Protein AF-A0A5B8BX08-F1 (afdb_monomer_lite)

Secondary structure (DSSP, 8-state):
-------------PPPPHHHHHHHHHHHHSPTTHHHHHHHHHH-HHHHTTTTS-HHHH-----PPP---GGGGT-HHHHHHHHHTT-HHHHHHHHHHHHHSTTGGGGGGGHHHHHHHHHHTT-HHHHHHHHHHHHHS---TT---HHHHSHHHHHHHHHHHHHTT-HHHHHHHHHHHHHT-TT----HHHHHHHHHHHHHH-TTSHHHHHHT-

Structure (mmCIF, N/CA/C/O backbone):
data_AF-A0A5B8BX08-F1
#
_entry.id   AF-A0A5B8BX08-F1
#
loop_
_atom_site.group_PDB
_atom_site.id
_atom_site.type_symbol
_atom_site.label_atom_id
_atom_site.label_alt_id
_atom_site.label_comp_id
_atom_site.label_asym_id
_atom_site.label_entity_id
_atom_site.label_seq_id
_atom_site.pdbx_PDB_ins_code
_atom_site.Cartn_x
_atom_site.Cartn_y
_atom_site.Cartn_z
_atom_site.occupancy
_atom_site.B_iso_or_equiv
_atom_site.auth_seq_id
_atom_site.auth_comp_id
_atom_site.auth_asym_id
_atom_site.auth_atom_id
_atom_site.pdbx_PDB_model_num
ATOM 1 N N . MET A 1 1 ? -16.331 41.572 -38.040 1.00 43.53 1 MET A N 1
ATOM 2 C CA . MET A 1 1 ? -15.346 40.478 -38.195 1.00 43.53 1 MET A CA 1
ATOM 3 C C . MET A 1 1 ? -14.755 40.180 -36.824 1.00 43.53 1 MET A C 1
ATOM 5 O O . MET A 1 1 ? -14.092 41.035 -36.254 1.00 43.53 1 MET A O 1
ATOM 9 N N . ILE A 1 2 ? -15.111 39.029 -36.255 1.00 42.50 2 ILE A N 1
ATOM 10 C CA . ILE A 1 2 ? -14.791 38.612 -34.882 1.00 42.50 2 ILE A CA 1
ATOM 11 C C . ILE A 1 2 ? -13.353 38.074 -34.864 1.00 42.50 2 ILE A C 1
ATOM 13 O O . ILE A 1 2 ? -13.057 37.115 -35.571 1.00 42.50 2 ILE A O 1
ATOM 17 N N . ARG A 1 3 ? -12.453 38.687 -34.085 1.00 46.81 3 ARG A N 1
ATOM 18 C CA . ARG A 1 3 ? -11.108 38.149 -33.826 1.00 46.81 3 ARG A CA 1
ATOM 19 C C . ARG A 1 3 ? -11.135 37.355 -32.522 1.00 46.81 3 ARG A C 1
ATOM 21 O O . ARG A 1 3 ? -11.242 37.919 -31.440 1.00 46.81 3 ARG A O 1
ATOM 28 N N . THR A 1 4 ? -11.070 36.039 -32.659 1.00 50.09 4 THR A N 1
ATOM 29 C CA . THR A 1 4 ? -10.964 35.045 -31.588 1.00 50.09 4 THR A CA 1
ATOM 30 C C . THR A 1 4 ? -9.631 35.172 -30.846 1.00 50.09 4 THR A C 1
ATOM 32 O O . THR A 1 4 ? -8.571 35.091 -31.467 1.00 50.09 4 THR A O 1
ATOM 35 N N . ALA A 1 5 ? -9.677 35.335 -29.522 1.00 45.75 5 ALA A N 1
ATOM 36 C CA . ALA A 1 5 ? -8.508 35.271 -28.650 1.00 45.75 5 ALA A CA 1
ATOM 37 C C . ALA A 1 5 ? -8.167 33.803 -28.329 1.00 45.75 5 ALA A C 1
ATOM 39 O O . ALA A 1 5 ? -8.963 33.092 -27.719 1.00 45.75 5 ALA A O 1
ATOM 40 N N . LEU A 1 6 ? -6.981 33.352 -28.743 1.00 48.66 6 LEU A N 1
ATOM 41 C CA . LEU A 1 6 ? -6.389 32.080 -28.322 1.00 48.66 6 LEU A CA 1
ATOM 42 C C . LEU A 1 6 ? -5.734 32.271 -26.947 1.00 48.66 6 LEU A C 1
ATOM 44 O O . LEU A 1 6 ? -4.685 32.902 -26.837 1.00 48.66 6 LEU A O 1
ATOM 48 N N . ALA A 1 7 ? -6.349 31.729 -25.896 1.00 46.66 7 ALA A N 1
ATOM 49 C CA . ALA A 1 7 ? -5.729 31.634 -24.579 1.00 46.66 7 ALA A CA 1
ATOM 50 C C . ALA A 1 7 ? -4.709 30.483 -24.576 1.00 46.66 7 ALA A C 1
ATOM 52 O O . ALA A 1 7 ? -5.074 29.311 -24.674 1.00 46.66 7 ALA A O 1
ATOM 53 N N . ALA A 1 8 ? -3.421 30.818 -24.476 1.00 51.62 8 ALA A N 1
ATOM 54 C CA . ALA A 1 8 ? -2.351 29.846 -24.296 1.00 51.62 8 ALA A CA 1
ATOM 55 C C . ALA A 1 8 ? -2.422 29.255 -22.879 1.00 51.62 8 ALA A C 1
ATOM 57 O O . ALA A 1 8 ? -2.200 29.943 -21.882 1.00 51.62 8 ALA A O 1
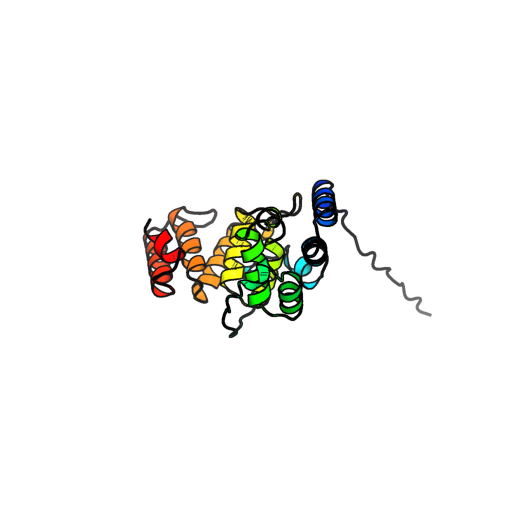ATOM 58 N N . LEU A 1 9 ? -2.746 27.966 -22.793 1.00 52.09 9 LEU A N 1
ATOM 59 C CA . LEU A 1 9 ? -2.793 27.206 -21.548 1.00 52.09 9 LEU A CA 1
ATOM 60 C C . LEU A 1 9 ? -1.353 26.914 -21.075 1.00 52.09 9 LEU A C 1
ATOM 62 O O . LEU A 1 9 ? -0.764 25.898 -21.441 1.00 52.09 9 LEU A O 1
ATOM 66 N N . LEU A 1 10 ? -0.756 27.815 -20.287 1.00 48.56 10 LEU A N 1
ATOM 67 C CA . LEU A 1 10 ? 0.523 27.562 -19.613 1.00 48.56 10 LEU A CA 1
ATOM 68 C C . LEU A 1 10 ? 0.336 26.478 -18.539 1.00 48.56 10 LEU A C 1
ATOM 70 O O . LEU A 1 10 ? -0.226 26.717 -17.470 1.00 48.56 10 LEU A O 1
ATOM 74 N N . LEU A 1 11 ? 0.828 25.272 -18.824 1.00 47.88 11 LEU A N 1
ATOM 75 C CA . LEU A 1 11 ? 0.974 24.192 -17.850 1.00 47.88 11 LEU A CA 1
ATOM 76 C C . LEU A 1 11 ? 1.991 24.616 -16.778 1.00 47.88 11 LEU A C 1
ATOM 78 O O . LEU A 1 11 ? 3.198 24.612 -17.013 1.00 47.88 11 LEU A O 1
ATOM 82 N N . LEU A 1 12 ? 1.501 24.980 -15.593 1.00 46.97 12 LEU A N 1
ATOM 83 C CA . LEU A 1 12 ? 2.318 25.264 -14.411 1.00 46.97 12 LEU A CA 1
ATOM 84 C C . LEU A 1 12 ? 3.025 23.980 -13.945 1.00 46.97 12 LEU A C 1
ATOM 86 O O . LEU A 1 12 ? 2.486 23.198 -13.160 1.00 46.97 12 LEU A O 1
ATOM 90 N N . LEU A 1 13 ? 4.245 23.749 -14.427 1.00 49.62 13 LEU A N 1
ATOM 91 C CA . LEU A 1 13 ? 5.131 22.721 -13.889 1.00 49.62 13 LEU A CA 1
ATOM 92 C C . LEU A 1 13 ? 5.705 23.226 -12.562 1.00 49.62 13 LEU A C 1
ATOM 94 O O . LEU A 1 13 ? 6.648 24.012 -12.534 1.00 49.62 13 LEU A O 1
ATOM 98 N N . THR A 1 14 ? 5.126 22.792 -11.444 1.00 56.94 14 THR A N 1
ATOM 99 C CA . THR A 1 14 ? 5.686 23.081 -10.118 1.00 56.94 14 THR A CA 1
ATOM 100 C C . THR A 1 14 ? 7.075 22.438 -9.992 1.00 56.94 14 THR A C 1
ATOM 102 O O . THR A 1 14 ? 7.172 21.220 -10.189 1.00 56.94 14 THR A O 1
ATOM 105 N N . PRO A 1 15 ? 8.136 23.196 -9.653 1.00 61.72 15 PRO A N 1
ATOM 106 C CA . PRO A 1 15 ? 9.480 22.645 -9.519 1.00 61.72 15 PRO A CA 1
ATOM 107 C C . PRO A 1 15 ? 9.551 21.613 -8.383 1.00 61.72 15 PRO A C 1
ATOM 109 O O . PRO A 1 15 ? 8.913 21.756 -7.340 1.00 61.72 15 PRO A O 1
ATOM 112 N N . LEU A 1 16 ? 10.323 20.546 -8.605 1.00 66.50 16 LEU A N 1
ATOM 113 C CA . LEU A 1 16 ? 10.613 19.519 -7.599 1.00 66.50 16 LEU A CA 1
ATOM 114 C C . LEU A 1 16 ? 11.482 20.104 -6.475 1.00 66.50 16 LEU A C 1
ATOM 116 O O . LEU A 1 16 ? 12.374 20.908 -6.739 1.00 66.50 16 LEU A O 1
ATOM 120 N N . SER A 1 17 ? 11.266 19.667 -5.229 1.00 74.69 17 SER A N 1
ATOM 121 C CA . SER A 1 17 ? 12.155 20.031 -4.118 1.00 74.69 17 SER A CA 1
ATOM 122 C C . SER A 1 17 ? 13.555 19.437 -4.315 1.00 74.69 17 SER A C 1
ATOM 124 O O . SER A 1 17 ? 13.695 18.360 -4.900 1.00 74.69 17 SER A O 1
ATOM 126 N N . ALA A 1 18 ? 14.586 20.092 -3.767 1.00 73.19 18 ALA A N 1
ATOM 127 C CA . ALA A 1 18 ? 15.967 19.591 -3.795 1.00 73.19 18 ALA A CA 1
ATOM 128 C C . ALA A 1 18 ? 16.063 18.144 -3.271 1.00 73.19 18 ALA A C 1
ATOM 130 O O . ALA A 1 18 ? 16.591 17.264 -3.939 1.00 73.19 18 ALA A O 1
ATOM 131 N N . THR A 1 19 ? 15.381 17.850 -2.164 1.00 76.56 19 THR A N 1
ATOM 132 C CA . THR A 1 19 ? 15.308 16.503 -1.573 1.00 76.56 19 THR A CA 1
ATOM 133 C C . THR A 1 19 ? 14.641 15.461 -2.483 1.00 76.56 19 THR A C 1
ATOM 135 O O . THR A 1 19 ? 15.067 14.303 -2.554 1.00 76.56 19 THR A O 1
ATOM 138 N N . ALA A 1 20 ? 13.607 15.856 -3.230 1.00 77.44 20 ALA A N 1
ATOM 139 C CA . ALA A 1 20 ? 12.946 14.974 -4.184 1.00 77.44 20 ALA A CA 1
ATOM 140 C C . ALA A 1 20 ? 13.840 14.703 -5.403 1.00 77.44 20 ALA A C 1
ATOM 142 O O . ALA A 1 20 ? 13.789 13.599 -5.964 1.00 77.44 20 ALA A O 1
ATOM 143 N N . GLN A 1 21 ? 14.655 15.687 -5.794 1.00 79.38 21 GLN A N 1
ATOM 144 C CA . GLN A 1 21 ? 15.657 15.571 -6.847 1.00 79.38 21 GLN A CA 1
ATOM 145 C C . GLN A 1 21 ? 16.808 14.649 -6.427 1.00 79.38 21 GLN A C 1
ATOM 147 O O . GLN A 1 21 ? 17.190 13.778 -7.212 1.00 79.38 21 GLN A O 1
ATOM 152 N N . ASP A 1 22 ? 17.272 14.749 -5.182 1.00 84.25 22 ASP A N 1
ATOM 153 C CA . ASP A 1 22 ? 18.287 13.858 -4.608 1.00 84.25 22 ASP A CA 1
ATOM 154 C C . ASP A 1 22 ? 17.802 12.410 -4.591 1.00 84.25 22 ASP A C 1
ATOM 156 O O . ASP A 1 22 ? 18.512 11.502 -5.015 1.00 84.25 22 ASP A O 1
ATOM 160 N N . THR A 1 23 ? 16.534 12.191 -4.239 1.00 86.12 23 THR A N 1
ATOM 161 C CA . THR A 1 23 ? 15.927 10.852 -4.267 1.00 86.12 23 THR A CA 1
ATOM 162 C C . THR A 1 23 ? 15.881 10.259 -5.683 1.00 86.12 23 THR A C 1
ATOM 164 O O . THR A 1 23 ? 16.072 9.059 -5.882 1.00 86.12 23 THR A O 1
ATOM 167 N N . LEU A 1 24 ? 15.636 11.088 -6.704 1.00 90.50 24 LEU A N 1
ATOM 168 C CA . LEU A 1 24 ? 15.703 10.654 -8.106 1.00 90.50 24 LEU A CA 1
ATOM 169 C C . LEU A 1 24 ? 17.140 10.448 -8.585 1.00 90.50 24 LEU A C 1
ATOM 171 O O . LEU A 1 24 ? 17.361 9.646 -9.490 1.00 90.50 24 LEU A O 1
ATOM 175 N N . SER A 1 25 ? 18.098 11.185 -8.025 1.00 93.12 25 SER A N 1
ATOM 176 C CA . SER A 1 25 ? 19.526 10.969 -8.255 1.00 93.12 25 SER A CA 1
ATOM 177 C C . SER A 1 25 ? 19.955 9.616 -7.693 1.00 93.12 25 SER A C 1
ATOM 179 O O . SER A 1 25 ? 20.515 8.799 -8.418 1.00 93.12 25 SER A O 1
ATOM 181 N N . TRP A 1 26 ? 19.555 9.313 -6.456 1.00 92.38 26 TRP A N 1
ATOM 182 C CA . TRP A 1 26 ? 19.753 8.007 -5.833 1.00 92.38 26 TRP A CA 1
ATOM 183 C C . TRP A 1 26 ? 19.164 6.874 -6.683 1.00 92.38 26 TRP A C 1
ATOM 185 O O . TRP A 1 26 ? 19.862 5.908 -6.981 1.00 92.38 26 TRP A O 1
ATOM 195 N N . ALA A 1 27 ? 17.927 7.025 -7.172 1.00 94.50 27 ALA A N 1
ATOM 196 C CA . ALA A 1 27 ? 17.299 6.032 -8.047 1.00 94.50 27 ALA A CA 1
ATOM 197 C C . ALA A 1 27 ? 18.061 5.818 -9.368 1.00 94.50 27 ALA A C 1
ATOM 199 O O . ALA A 1 27 ? 18.100 4.700 -9.879 1.00 94.50 27 ALA A O 1
ATOM 200 N N . ARG A 1 28 ? 18.680 6.869 -9.931 1.00 96.25 28 ARG A N 1
ATOM 201 C CA . ARG A 1 28 ? 19.518 6.774 -11.143 1.00 96.25 28 ARG A CA 1
ATOM 202 C C . ARG A 1 28 ? 20.807 5.979 -10.915 1.00 96.25 28 ARG A C 1
ATOM 204 O O . ARG A 1 28 ? 21.319 5.411 -11.878 1.00 96.25 28 ARG A O 1
ATOM 211 N N . ASN A 1 29 ? 21.279 5.910 -9.674 1.00 96.00 29 ASN A N 1
ATOM 212 C CA . ASN A 1 29 ? 22.508 5.215 -9.296 1.00 96.00 29 ASN A CA 1
ATOM 213 C C . ASN A 1 29 ? 22.283 3.763 -8.852 1.00 96.00 29 ASN A C 1
ATOM 215 O O . ASN A 1 29 ? 23.256 3.052 -8.621 1.00 96.00 29 ASN A O 1
ATOM 219 N N . GLN A 1 30 ? 21.032 3.301 -8.764 1.00 95.19 30 GLN A N 1
ATOM 220 C CA . GLN A 1 30 ? 20.749 1.905 -8.432 1.00 95.19 30 GLN A CA 1
ATOM 221 C C . GLN A 1 30 ? 21.189 0.946 -9.554 1.00 95.19 30 GLN A C 1
ATOM 223 O O . GLN A 1 30 ? 21.224 1.331 -10.731 1.00 95.19 30 GLN A O 1
ATOM 228 N N . PRO A 1 31 ? 21.526 -0.315 -9.234 1.00 95.56 31 PRO A N 1
ATOM 229 C CA . PRO A 1 31 ? 21.819 -1.317 -10.248 1.00 95.56 31 PRO A CA 1
ATOM 230 C C . PRO A 1 31 ? 20.561 -1.689 -11.047 1.00 95.56 31 PRO A C 1
ATOM 232 O O . PRO A 1 31 ? 19.417 -1.495 -10.621 1.00 95.56 31 PRO A O 1
ATOM 235 N N . GLN A 1 32 ? 20.764 -2.252 -12.240 1.00 95.56 32 GLN A N 1
ATOM 236 C CA . GLN A 1 32 ? 19.667 -2.915 -12.944 1.00 95.56 32 GLN A CA 1
ATOM 237 C C . GLN A 1 32 ? 19.302 -4.229 -12.232 1.00 95.56 32 GLN A C 1
ATOM 239 O O . GLN A 1 32 ? 20.198 -4.899 -11.724 1.00 95.56 32 GLN A O 1
ATOM 244 N N . PRO A 1 33 ? 18.016 -4.632 -12.211 1.00 95.81 33 PRO A N 1
ATOM 245 C CA . PRO A 1 33 ? 16.874 -4.020 -12.906 1.00 95.81 33 PRO A CA 1
ATOM 246 C C . PRO A 1 33 ? 16.209 -2.841 -12.175 1.00 95.81 33 PRO A C 1
ATOM 248 O O . PRO A 1 33 ? 15.320 -2.198 -12.737 1.00 95.81 33 PRO A O 1
ATOM 251 N N . MET A 1 34 ? 16.589 -2.561 -10.929 1.00 96.25 34 MET A N 1
ATOM 252 C CA . MET A 1 34 ? 15.810 -1.673 -10.068 1.00 96.25 34 MET A CA 1
ATOM 253 C C . MET A 1 34 ? 15.880 -0.205 -10.451 1.00 96.25 34 MET A C 1
ATOM 255 O O . MET A 1 34 ? 14.860 0.475 -10.377 1.00 96.25 34 MET A O 1
ATOM 259 N N . ARG A 1 35 ? 16.991 0.274 -11.012 1.00 97.00 35 ARG A N 1
ATOM 260 C CA . ARG A 1 35 ? 17.033 1.611 -11.627 1.00 97.00 35 ARG A CA 1
ATOM 261 C C . ARG A 1 35 ? 15.868 1.859 -12.580 1.00 97.00 35 ARG A C 1
ATOM 263 O O . ARG A 1 35 ? 15.203 2.891 -12.489 1.00 97.00 35 ARG A O 1
ATOM 270 N N . THR A 1 36 ? 15.591 0.914 -13.480 1.00 96.56 36 THR A N 1
ATOM 271 C CA . THR A 1 36 ? 14.456 1.022 -14.407 1.00 96.56 36 THR A CA 1
ATOM 272 C C . THR A 1 36 ? 13.132 1.077 -13.649 1.00 96.56 36 THR A C 1
ATOM 274 O O . THR A 1 36 ? 12.289 1.926 -13.945 1.00 96.56 36 THR A O 1
ATOM 277 N N . VAL A 1 37 ? 12.961 0.219 -12.644 1.00 97.88 37 VAL A N 1
ATOM 278 C CA . VAL A 1 37 ? 11.728 0.142 -11.855 1.00 97.88 37 VAL A CA 1
ATOM 279 C C . VAL A 1 37 ? 11.454 1.440 -11.101 1.00 97.88 37 VAL A C 1
ATOM 281 O O . VAL A 1 37 ? 10.374 2.014 -11.237 1.00 97.88 37 VAL A O 1
ATOM 284 N N . LEU A 1 38 ? 12.439 1.948 -10.365 1.00 97.00 38 LEU A N 1
ATOM 285 C CA . LEU A 1 38 ? 12.312 3.140 -9.529 1.00 97.00 38 LEU A CA 1
ATOM 286 C C . LEU A 1 38 ? 12.029 4.389 -10.367 1.00 97.00 38 LEU A C 1
ATOM 288 O O . LEU A 1 38 ? 11.135 5.174 -10.042 1.00 97.00 38 LEU A O 1
ATOM 292 N N . LEU A 1 39 ? 12.741 4.554 -11.487 1.00 96.25 39 LEU A N 1
ATOM 293 C CA . LEU A 1 39 ? 12.529 5.687 -12.388 1.00 96.25 39 LEU A CA 1
ATOM 294 C C . LEU A 1 39 ? 11.164 5.634 -13.073 1.00 96.25 39 LEU A C 1
ATOM 296 O O . LEU A 1 39 ? 10.548 6.683 -13.270 1.00 96.25 39 LEU A O 1
ATOM 300 N N . LYS A 1 40 ? 10.673 4.436 -13.408 1.00 97.56 40 LYS A N 1
ATOM 301 C CA . LYS A 1 40 ? 9.333 4.257 -13.974 1.00 97.56 40 LYS A CA 1
ATOM 302 C C . LYS A 1 40 ? 8.258 4.574 -12.937 1.00 97.56 40 LYS A C 1
ATOM 304 O O . LYS A 1 40 ? 7.373 5.374 -13.227 1.00 97.56 40 LYS A O 1
ATOM 309 N N . ILE A 1 41 ? 8.373 4.037 -11.719 1.00 96.06 41 ILE A N 1
ATOM 310 C CA . ILE A 1 41 ? 7.455 4.324 -10.604 1.00 96.06 41 ILE A CA 1
ATOM 311 C C . ILE A 1 41 ? 7.365 5.830 -10.331 1.00 96.06 41 ILE A C 1
ATOM 313 O O . ILE A 1 41 ? 6.280 6.358 -10.100 1.00 96.06 41 ILE A O 1
ATOM 317 N N . ALA A 1 42 ? 8.493 6.538 -10.382 1.00 93.81 42 ALA A N 1
ATOM 318 C CA . ALA A 1 42 ? 8.541 7.952 -10.036 1.00 93.81 42 ALA A CA 1
ATOM 319 C C . ALA A 1 42 ? 7.958 8.902 -11.096 1.00 93.81 42 ALA A C 1
ATOM 321 O O . ALA A 1 42 ? 7.727 10.069 -10.778 1.00 93.81 42 ALA A O 1
ATOM 322 N N . LYS A 1 43 ? 7.766 8.444 -12.340 1.00 93.31 43 LYS A N 1
ATOM 323 C CA . LYS A 1 43 ? 7.415 9.310 -13.480 1.00 93.31 43 LYS A CA 1
ATOM 324 C C . LYS A 1 43 ? 6.148 8.896 -14.217 1.00 93.31 43 LYS A C 1
ATOM 326 O O . LYS A 1 43 ? 5.509 9.750 -14.820 1.00 93.31 43 LYS A O 1
ATOM 331 N N . ASP A 1 44 ? 5.801 7.610 -14.221 1.00 96.81 44 ASP A N 1
ATOM 332 C CA . ASP A 1 44 ? 4.686 7.130 -15.032 1.00 96.81 44 ASP A CA 1
ATOM 333 C C . ASP A 1 44 ? 3.339 7.666 -14.502 1.00 96.81 44 ASP A C 1
ATOM 335 O O . ASP A 1 44 ? 3.067 7.535 -13.299 1.00 96.81 44 ASP A O 1
ATOM 339 N N . PRO A 1 45 ? 2.469 8.229 -15.367 1.00 96.75 45 PRO A N 1
ATOM 340 C CA . PRO A 1 45 ? 1.127 8.684 -14.992 1.00 96.75 45 PRO A CA 1
ATOM 341 C C . PRO A 1 45 ? 0.308 7.635 -14.234 1.00 96.75 45 PRO A C 1
ATOM 343 O O . PRO A 1 45 ? -0.454 7.985 -13.332 1.00 96.75 45 PRO A O 1
ATOM 346 N N . ALA A 1 46 ? 0.522 6.350 -14.536 1.00 96.19 46 ALA A N 1
ATOM 347 C CA . ALA A 1 46 ? -0.061 5.203 -13.847 1.00 96.19 46 ALA A CA 1
ATOM 348 C C . ALA A 1 46 ? 0.130 5.219 -12.322 1.00 96.19 46 ALA A C 1
ATOM 350 O O . ALA A 1 46 ? -0.682 4.628 -11.604 1.00 96.19 46 ALA A O 1
ATOM 351 N N . PHE A 1 47 ? 1.208 5.844 -11.851 1.00 96.00 47 PHE A N 1
ATOM 352 C CA . PHE A 1 47 ? 1.584 5.942 -10.447 1.00 96.00 47 PHE A CA 1
ATOM 353 C C . PHE A 1 47 ? 1.366 7.346 -9.894 1.00 96.00 47 PHE A C 1
ATOM 355 O O . PHE A 1 47 ? 0.821 7.497 -8.803 1.00 96.00 47 PHE A O 1
ATOM 362 N N . VAL A 1 48 ? 1.778 8.382 -10.630 1.00 93.88 48 VAL A N 1
ATOM 363 C CA . VAL A 1 48 ? 1.822 9.745 -10.079 1.00 93.88 48 VAL A CA 1
ATOM 364 C C . VAL A 1 48 ? 0.448 10.417 -9.989 1.00 93.88 48 VAL A C 1
ATOM 366 O O . VAL A 1 48 ? 0.244 11.256 -9.110 1.00 93.88 48 VAL A O 1
ATOM 369 N N . ALA A 1 49 ? -0.521 10.018 -10.824 1.00 94.19 49 ALA A N 1
ATOM 370 C CA . ALA A 1 49 ? -1.840 10.658 -10.905 1.00 94.19 49 ALA A CA 1
ATOM 371 C C . ALA A 1 49 ? -2.664 10.569 -9.604 1.00 94.19 49 ALA A C 1
ATOM 373 O O . ALA A 1 49 ? -3.516 11.419 -9.334 1.00 94.19 49 ALA A O 1
ATOM 374 N N . THR A 1 50 ? -2.414 9.555 -8.774 1.00 93.44 50 THR A N 1
ATOM 375 C CA . THR A 1 50 ? -3.189 9.304 -7.551 1.00 93.44 50 THR A CA 1
ATOM 376 C C . THR A 1 50 ? -2.479 9.733 -6.271 1.00 93.44 50 THR A C 1
ATOM 378 O O . THR A 1 50 ? -3.099 9.722 -5.215 1.00 93.44 50 THR A O 1
ATOM 381 N N . LEU A 1 51 ? -1.203 10.137 -6.312 1.00 93.44 51 LEU A N 1
ATOM 382 C CA . LEU A 1 51 ? -0.387 10.294 -5.091 1.00 93.44 51 LEU A CA 1
ATOM 383 C C . LEU A 1 51 ? -0.877 11.381 -4.132 1.00 93.44 51 LEU A C 1
ATOM 385 O O . LEU A 1 51 ? -0.650 11.274 -2.927 1.00 93.44 51 LEU A O 1
ATOM 389 N N . ARG A 1 52 ? -1.551 12.409 -4.660 1.00 94.00 52 ARG A N 1
ATOM 390 C CA . ARG A 1 52 ? -2.107 13.527 -3.878 1.00 94.00 52 ARG A CA 1
ATOM 391 C C . ARG A 1 52 ? -3.526 13.255 -3.369 1.00 94.00 52 ARG A C 1
ATOM 393 O O . ARG A 1 52 ? -4.098 14.109 -2.703 1.00 94.00 52 ARG A O 1
ATOM 400 N N . GLN A 1 53 ? -4.097 12.097 -3.692 1.00 97.12 53 GLN A N 1
ATOM 401 C CA . GLN A 1 53 ? -5.468 11.734 -3.351 1.00 97.12 53 GLN A CA 1
ATOM 402 C C . GLN A 1 53 ? -5.514 10.860 -2.094 1.00 97.12 53 GLN A C 1
ATOM 404 O O . GLN A 1 53 ? -4.505 10.312 -1.651 1.00 97.12 53 GLN A O 1
ATOM 409 N N . CYS A 1 54 ? -6.705 10.719 -1.516 1.00 98.25 54 CYS A N 1
ATOM 410 C CA . CYS A 1 54 ? -6.929 9.772 -0.433 1.00 98.25 54 CYS A CA 1
ATOM 411 C C . CYS A 1 54 ? -7.003 8.340 -1.002 1.00 98.25 54 CYS A C 1
ATOM 413 O O . CYS A 1 54 ? -7.670 8.150 -2.020 1.00 98.25 54 CYS A O 1
ATOM 415 N N . PRO A 1 55 ? -6.412 7.302 -0.374 1.00 98.25 55 PRO A N 1
ATOM 416 C CA . PRO A 1 55 ? -6.575 5.928 -0.859 1.00 98.25 55 PRO A CA 1
ATOM 417 C C . PRO A 1 55 ? -8.058 5.523 -0.981 1.00 98.25 55 PRO A C 1
ATOM 419 O O . PRO A 1 55 ? -8.472 4.962 -1.992 1.00 98.25 55 PRO A O 1
ATOM 422 N N . ALA A 1 56 ? -8.888 5.930 -0.016 1.00 97.44 56 ALA A N 1
ATOM 423 C CA . ALA A 1 56 ? -10.341 5.744 -0.051 1.00 97.44 56 ALA A CA 1
ATOM 424 C C . ALA A 1 56 ? -11.069 6.446 -1.216 1.00 97.44 56 ALA A C 1
ATOM 426 O O . ALA A 1 56 ? -12.207 6.112 -1.523 1.00 97.44 56 ALA A O 1
ATOM 427 N N . SER A 1 57 ? -10.491 7.485 -1.831 1.00 97.00 57 SER A N 1
ATOM 428 C CA . SER A 1 57 ? -11.131 8.168 -2.968 1.00 97.00 57 SER A CA 1
ATOM 429 C C . SER A 1 57 ? -10.749 7.561 -4.313 1.00 97.00 57 SER A C 1
ATOM 431 O O . SER A 1 57 ? -11.467 7.761 -5.287 1.00 97.00 57 SER A O 1
ATOM 433 N N . VAL A 1 58 ? -9.627 6.841 -4.383 1.00 97.06 58 VAL A N 1
ATOM 434 C CA . VAL A 1 58 ? -9.152 6.229 -5.635 1.00 97.06 58 VAL A CA 1
ATOM 435 C C . VAL A 1 58 ? -9.563 4.775 -5.775 1.00 97.06 58 VAL A C 1
ATOM 437 O O . VAL A 1 58 ? -9.544 4.256 -6.889 1.00 97.06 58 VAL A O 1
ATOM 440 N N . TYR A 1 59 ? -9.910 4.119 -4.667 1.00 96.62 59 TYR A N 1
ATOM 441 C CA . TYR A 1 59 ? -10.320 2.726 -4.671 1.00 96.62 59 TYR A CA 1
ATOM 442 C C . TYR A 1 59 ? -11.473 2.478 -5.652 1.00 96.62 59 TYR A C 1
ATOM 444 O O . TYR A 1 59 ? -12.492 3.170 -5.634 1.00 96.62 59 TYR A O 1
ATOM 452 N N . ARG A 1 60 ? -11.338 1.428 -6.465 1.00 92.00 60 ARG A N 1
ATOM 453 C CA . ARG A 1 60 ? -12.399 0.928 -7.346 1.00 92.00 60 ARG A CA 1
ATOM 454 C C . ARG A 1 60 ? -12.754 -0.489 -6.943 1.00 92.00 60 ARG A C 1
ATOM 456 O O . ARG A 1 60 ? -11.869 -1.308 -6.729 1.00 92.00 60 ARG A O 1
ATOM 463 N N . ALA A 1 61 ? -14.046 -0.786 -6.831 1.00 85.75 61 ALA A N 1
ATOM 464 C CA . ALA A 1 61 ? -14.477 -2.144 -6.523 1.00 85.75 61 ALA A CA 1
ATOM 465 C C . ALA A 1 61 ? -13.958 -3.118 -7.590 1.00 85.75 61 ALA A C 1
ATOM 467 O O . ALA A 1 61 ? -14.075 -2.860 -8.785 1.00 85.75 61 ALA A O 1
ATOM 468 N N . SER A 1 62 ? -13.375 -4.226 -7.140 1.00 86.62 62 SER A N 1
ATOM 469 C CA . SER A 1 62 ? -12.823 -5.271 -7.998 1.00 86.62 62 SER A CA 1
ATOM 470 C C . SER A 1 62 ? -13.188 -6.627 -7.418 1.00 86.62 62 SER A C 1
ATOM 472 O O . SER A 1 62 ? -13.083 -6.845 -6.212 1.00 86.62 62 SER A O 1
ATOM 474 N N . THR A 1 63 ? -13.614 -7.545 -8.281 1.00 85.25 63 THR A N 1
ATOM 475 C CA . THR A 1 63 ? -13.840 -8.957 -7.935 1.00 85.25 63 THR A CA 1
ATOM 476 C C . THR A 1 63 ? -12.563 -9.789 -8.068 1.00 85.25 63 THR A C 1
ATOM 478 O O . THR A 1 63 ? -12.546 -10.976 -7.738 1.00 85.25 63 THR A O 1
ATOM 481 N N . THR A 1 64 ? -11.472 -9.173 -8.539 1.00 86.94 64 THR A N 1
ATOM 482 C CA . THR A 1 64 ? -10.191 -9.848 -8.734 1.00 86.94 64 THR A CA 1
ATOM 483 C C . THR A 1 64 ? -9.637 -10.298 -7.389 1.00 86.94 64 THR A C 1
ATOM 485 O O . THR A 1 64 ? -9.414 -9.490 -6.486 1.00 86.94 64 THR A O 1
ATOM 488 N N . ARG A 1 65 ? -9.359 -11.597 -7.259 1.00 86.62 65 ARG A N 1
ATOM 489 C CA . ARG A 1 65 ? -8.714 -12.140 -6.060 1.00 86.62 65 ARG A CA 1
ATOM 490 C C . ARG A 1 65 ? -7.232 -11.779 -6.041 1.00 86.62 65 ARG A C 1
ATOM 492 O O . ARG A 1 65 ? -6.563 -11.780 -7.074 1.00 86.62 65 ARG A O 1
ATOM 499 N N . TYR A 1 66 ? -6.717 -11.495 -4.849 1.00 90.12 66 TYR A N 1
ATOM 500 C CA . TYR A 1 66 ? -5.283 -11.335 -4.635 1.00 90.12 66 TYR A CA 1
ATOM 501 C C . TYR A 1 66 ? -4.545 -12.646 -4.939 1.00 90.12 66 TYR A C 1
ATOM 503 O O . TYR A 1 66 ? -4.965 -13.717 -4.501 1.00 90.12 66 TYR A O 1
ATOM 511 N N . ARG A 1 67 ? -3.426 -12.550 -5.661 1.00 94.12 67 ARG A N 1
ATOM 512 C CA . ARG A 1 67 ? -2.499 -13.661 -5.902 1.00 94.12 67 ARG A CA 1
ATOM 513 C C . ARG A 1 67 ? -1.116 -13.271 -5.409 1.00 94.12 67 ARG A C 1
ATOM 515 O O . ARG A 1 67 ? -0.560 -12.284 -5.880 1.00 94.12 67 ARG A O 1
ATOM 522 N N . SER A 1 68 ? -0.559 -14.039 -4.478 1.00 94.06 68 SER A N 1
ATOM 523 C CA . SER A 1 68 ? 0.822 -13.827 -4.040 1.00 94.06 68 SER A CA 1
ATOM 524 C C . SER A 1 68 ? 1.793 -14.225 -5.150 1.00 94.06 68 SER A C 1
ATOM 526 O O . SER A 1 68 ? 1.633 -15.276 -5.767 1.00 94.06 68 SER A O 1
ATOM 528 N N . ASP A 1 69 ? 2.802 -13.393 -5.391 1.00 95.25 69 ASP A N 1
ATOM 529 C CA . ASP A 1 69 ? 3.860 -13.648 -6.365 1.00 95.25 69 ASP A CA 1
ATOM 530 C C . ASP A 1 69 ? 5.217 -13.268 -5.767 1.00 95.25 69 ASP A C 1
ATOM 532 O O . ASP A 1 69 ? 5.657 -12.119 -5.815 1.00 95.25 69 ASP A O 1
ATOM 536 N N . LYS A 1 70 ? 5.904 -14.264 -5.202 1.00 94.00 70 LYS A N 1
ATOM 537 C CA . LYS A 1 70 ? 7.238 -14.089 -4.609 1.00 94.00 70 LYS A CA 1
ATOM 538 C C . LYS A 1 70 ? 8.326 -13.837 -5.658 1.00 94.00 70 LYS A C 1
ATOM 540 O O . LYS A 1 70 ? 9.452 -13.497 -5.303 1.00 94.00 70 LYS A O 1
ATOM 545 N N . SER A 1 71 ? 8.032 -14.014 -6.950 1.00 96.25 71 SER A N 1
ATOM 546 C CA . SER A 1 71 ? 9.021 -13.791 -8.005 1.00 96.25 71 SER A CA 1
ATOM 547 C C . SER A 1 71 ? 9.361 -12.314 -8.186 1.00 96.25 71 SER A C 1
ATOM 549 O O . SER A 1 71 ? 10.424 -12.030 -8.730 1.00 96.25 71 SER A O 1
ATOM 551 N N . CYS A 1 72 ? 8.541 -11.383 -7.679 1.00 96.62 72 CYS A N 1
ATOM 552 C CA . CYS A 1 72 ? 8.780 -9.947 -7.829 1.00 96.62 72 CYS A CA 1
ATOM 553 C C . CYS A 1 72 ? 10.106 -9.469 -7.231 1.00 96.62 72 CYS A C 1
ATOM 555 O O . CYS A 1 72 ? 10.667 -8.520 -7.762 1.00 96.62 72 CYS A O 1
ATOM 557 N N . ALA A 1 73 ? 10.655 -10.161 -6.227 1.00 95.31 73 ALA A N 1
ATOM 558 C CA . ALA A 1 73 ? 11.993 -9.859 -5.713 1.00 95.31 73 ALA A CA 1
ATOM 559 C C . ALA A 1 73 ? 13.105 -10.144 -6.744 1.00 95.31 73 ALA A C 1
ATOM 561 O O . ALA A 1 73 ? 14.078 -9.411 -6.845 1.00 95.31 73 ALA A O 1
ATOM 562 N N . ARG A 1 74 ? 12.951 -11.201 -7.554 1.00 95.81 74 ARG A N 1
ATOM 563 C CA . ARG A 1 74 ? 13.949 -11.623 -8.560 1.00 95.81 74 ARG A CA 1
ATOM 564 C C . ARG A 1 74 ? 13.642 -11.120 -9.970 1.00 95.81 74 ARG A C 1
ATOM 566 O O . ARG A 1 74 ? 14.520 -11.089 -10.824 1.00 95.81 74 ARG A O 1
ATOM 573 N N . LYS A 1 75 ? 12.383 -10.778 -10.245 1.00 97.12 75 LYS A N 1
ATOM 574 C CA . LYS A 1 75 ? 11.874 -10.346 -11.556 1.00 97.12 75 LYS A CA 1
ATOM 575 C C . LYS A 1 75 ? 11.044 -9.057 -11.433 1.00 97.12 75 LYS A C 1
ATOM 577 O O . LYS A 1 75 ? 9.902 -9.026 -11.905 1.00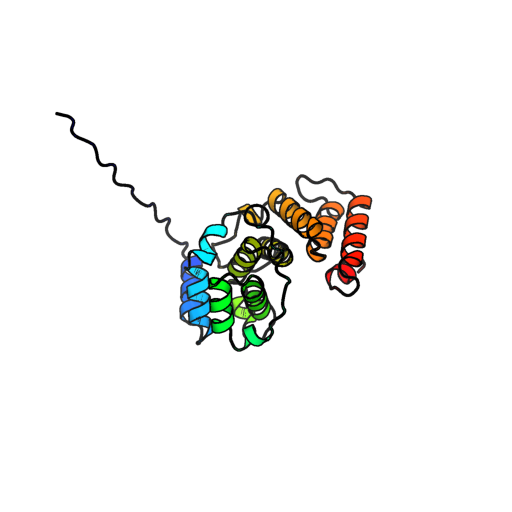 97.12 75 LYS A O 1
ATOM 582 N N . PRO A 1 76 ? 11.580 -7.979 -10.834 1.00 97.38 76 PRO A N 1
ATOM 583 C CA . PRO A 1 76 ? 10.788 -6.792 -10.521 1.00 97.38 76 PRO A CA 1
ATOM 584 C C . PRO A 1 76 ? 10.266 -6.080 -11.780 1.00 97.38 76 PRO A C 1
ATOM 586 O O . PRO A 1 76 ? 9.116 -5.650 -11.793 1.00 97.38 76 PRO A O 1
ATOM 589 N N . ASN A 1 77 ? 11.020 -6.078 -12.889 1.00 97.75 77 ASN A N 1
ATOM 590 C CA . ASN A 1 77 ? 10.547 -5.564 -14.185 1.00 97.75 77 ASN A CA 1
ATOM 591 C C . ASN A 1 77 ? 9.301 -6.303 -14.705 1.00 97.75 77 ASN A C 1
ATOM 593 O O . ASN A 1 77 ? 8.384 -5.680 -15.236 1.00 97.75 77 ASN A O 1
ATOM 597 N N . ALA A 1 78 ? 9.233 -7.628 -14.537 1.00 98.31 78 ALA A N 1
ATOM 598 C CA . ALA A 1 78 ? 8.081 -8.404 -14.991 1.00 98.31 78 ALA A CA 1
ATOM 599 C C . ALA A 1 78 ? 6.826 -8.073 -14.167 1.00 98.31 78 ALA A C 1
ATOM 601 O O . ALA A 1 78 ? 5.742 -7.915 -14.730 1.00 98.31 78 ALA A O 1
ATOM 602 N N . CYS A 1 79 ? 6.975 -7.919 -12.848 1.00 98.38 79 CYS A N 1
ATOM 603 C CA . CYS A 1 79 ? 5.880 -7.481 -11.983 1.00 98.38 79 CYS A CA 1
ATOM 604 C C . CYS A 1 79 ? 5.467 -6.035 -12.266 1.00 98.38 79 CYS A C 1
ATOM 606 O O . CYS A 1 79 ? 4.274 -5.743 -12.324 1.00 98.38 79 CYS A O 1
ATOM 608 N N . LEU A 1 80 ? 6.427 -5.143 -12.516 1.00 98.56 80 LEU A N 1
ATOM 609 C CA . LEU A 1 80 ? 6.150 -3.767 -12.912 1.00 98.56 80 LEU A CA 1
ATOM 610 C C . LEU A 1 80 ? 5.332 -3.709 -14.205 1.00 98.56 80 LEU A C 1
ATOM 612 O O . LEU A 1 80 ? 4.328 -3.006 -14.251 1.00 98.56 80 LEU A O 1
ATOM 616 N N . ASN A 1 81 ? 5.703 -4.480 -15.229 1.00 98.56 81 ASN A N 1
ATOM 617 C CA . ASN A 1 81 ? 4.974 -4.505 -16.498 1.00 98.56 81 ASN A CA 1
ATOM 618 C C . ASN A 1 81 ? 3.531 -4.997 -16.319 1.00 98.56 81 ASN A C 1
ATOM 620 O O . ASN A 1 81 ? 2.604 -4.371 -16.829 1.00 98.56 81 ASN A O 1
ATOM 624 N N . ARG A 1 82 ? 3.309 -6.057 -15.530 1.00 98.38 82 ARG A N 1
ATOM 625 C CA . ARG A 1 82 ? 1.947 -6.514 -15.193 1.00 98.38 82 ARG A CA 1
ATOM 626 C C . ARG A 1 82 ? 1.166 -5.476 -14.387 1.00 98.38 82 ARG A C 1
ATOM 628 O O . ARG A 1 82 ? -0.013 -5.256 -14.647 1.00 98.38 82 ARG A O 1
ATOM 635 N N . CYS A 1 83 ? 1.822 -4.807 -13.442 1.00 98.31 83 CYS A N 1
ATOM 636 C CA . CYS A 1 83 ? 1.232 -3.720 -12.665 1.00 98.31 83 CYS A CA 1
ATOM 637 C C . CYS A 1 83 ? 0.801 -2.543 -13.561 1.00 98.31 83 CYS A C 1
ATOM 639 O O . CYS A 1 83 ? -0.309 -2.018 -13.429 1.00 98.31 83 CYS A O 1
ATOM 641 N N . LEU A 1 84 ? 1.641 -2.143 -14.518 1.00 98.12 84 LEU A N 1
ATOM 642 C CA . LEU A 1 84 ? 1.296 -1.143 -15.531 1.00 98.12 84 LEU A CA 1
ATOM 643 C C . LEU A 1 84 ? 0.123 -1.619 -16.402 1.00 98.12 84 LEU A C 1
ATOM 645 O O . LEU A 1 84 ? -0.783 -0.832 -16.654 1.00 98.12 84 LEU A O 1
ATOM 649 N N . GLY A 1 85 ? 0.064 -2.913 -16.724 1.00 97.38 85 GLY A N 1
ATOM 650 C CA . GLY A 1 85 ? -1.068 -3.566 -17.394 1.00 97.38 85 GLY A CA 1
ATOM 651 C C . GLY A 1 85 ? -2.347 -3.725 -16.556 1.00 97.38 85 GLY A C 1
ATOM 652 O O . GLY A 1 85 ? -3.321 -4.274 -17.056 1.00 97.38 85 GLY A O 1
ATOM 653 N N . GLY A 1 86 ? -2.375 -3.257 -15.302 1.00 96.06 86 GLY A N 1
ATOM 654 C CA . GLY A 1 86 ? -3.580 -3.247 -14.462 1.00 96.06 86 GLY A CA 1
ATOM 655 C C . GLY A 1 86 ? -3.720 -4.428 -13.496 1.00 96.06 86 GLY A C 1
ATOM 656 O O . GLY A 1 86 ? -4.738 -4.538 -12.816 1.00 96.06 86 GLY A O 1
ATOM 657 N N . ASP A 1 87 ? -2.709 -5.291 -13.364 1.00 96.94 87 ASP A N 1
ATOM 658 C CA . ASP A 1 87 ? -2.727 -6.345 -12.346 1.00 96.94 87 ASP A CA 1
ATOM 659 C C . ASP A 1 87 ? -2.451 -5.772 -10.946 1.00 96.94 87 ASP A C 1
ATOM 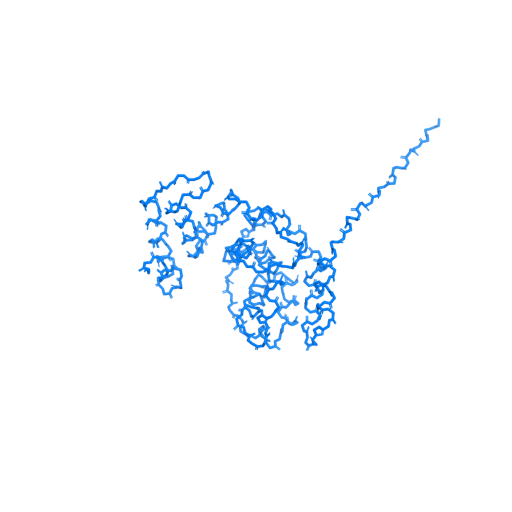661 O O . ASP A 1 87 ? -1.301 -5.541 -10.549 1.00 96.94 87 ASP A O 1
ATOM 665 N N . GLN A 1 88 ? -3.524 -5.608 -10.166 1.00 96.88 88 GLN A N 1
ATOM 666 C CA . GLN A 1 88 ? -3.474 -5.136 -8.780 1.00 96.88 88 GLN A CA 1
ATOM 667 C C . GLN A 1 88 ? -2.545 -5.973 -7.883 1.00 96.88 88 GLN A C 1
ATOM 669 O O . GLN A 1 88 ? -1.945 -5.442 -6.945 1.00 96.88 88 GLN A O 1
ATOM 674 N N . SER A 1 89 ? -2.423 -7.281 -8.146 1.00 97.44 89 SER A N 1
ATOM 675 C CA . SER A 1 89 ? -1.605 -8.180 -7.330 1.00 97.44 89 SER A CA 1
ATOM 676 C C . SER A 1 89 ? -0.131 -7.955 -7.623 1.00 97.44 89 SER A C 1
ATOM 678 O O . SER A 1 89 ? 0.665 -7.872 -6.696 1.00 97.44 89 SER A O 1
ATOM 680 N N . SER A 1 90 ? 0.237 -7.775 -8.893 1.00 98.25 90 SER A N 1
ATOM 681 C CA . SER A 1 90 ? 1.624 -7.497 -9.279 1.00 98.25 90 SER A CA 1
ATOM 682 C C . SER A 1 90 ? 2.132 -6.167 -8.711 1.00 98.25 90 SER A C 1
ATOM 684 O O . SER A 1 90 ? 3.266 -6.109 -8.241 1.00 98.25 90 SER A O 1
ATOM 686 N N . CYS A 1 91 ? 1.290 -5.127 -8.661 1.00 98.25 91 CYS A N 1
ATOM 687 C CA . CYS A 1 91 ? 1.633 -3.874 -7.978 1.00 98.25 91 CYS A CA 1
ATOM 688 C C . CYS A 1 91 ? 1.905 -4.095 -6.478 1.00 98.25 91 CYS A C 1
ATOM 690 O O . CYS A 1 91 ? 2.923 -3.647 -5.953 1.00 98.25 91 CYS A O 1
ATOM 692 N N . PHE A 1 92 ? 1.009 -4.818 -5.795 1.00 97.94 92 PHE A N 1
ATOM 693 C CA . PHE A 1 92 ? 1.131 -5.106 -4.365 1.00 97.94 92 PHE A CA 1
ATOM 694 C C . PHE A 1 92 ? 2.352 -5.979 -4.044 1.00 97.94 92 PHE A C 1
ATOM 696 O O . PHE A 1 92 ? 3.096 -5.671 -3.118 1.00 97.94 92 PHE A O 1
ATOM 703 N N . ASN A 1 93 ? 2.583 -7.047 -4.812 1.00 98.25 93 ASN A N 1
ATOM 704 C CA . ASN A 1 93 ? 3.698 -7.970 -4.597 1.00 98.25 93 ASN A CA 1
ATOM 705 C C . ASN A 1 93 ? 5.057 -7.308 -4.846 1.00 98.25 93 ASN A C 1
ATOM 707 O O . ASN A 1 93 ? 5.999 -7.583 -4.110 1.00 98.25 93 ASN A O 1
ATOM 711 N N . LEU A 1 94 ? 5.166 -6.421 -5.844 1.00 98.19 94 LEU A N 1
ATOM 712 C CA . LEU A 1 94 ? 6.390 -5.650 -6.066 1.00 98.19 94 LEU A CA 1
ATOM 713 C C . LEU A 1 94 ? 6.677 -4.718 -4.882 1.00 98.19 94 LEU A C 1
ATOM 715 O O . LEU A 1 94 ? 7.792 -4.714 -4.373 1.00 98.19 94 LEU A O 1
ATOM 719 N N . ALA A 1 95 ? 5.660 -4.007 -4.385 1.00 97.19 95 ALA A N 1
ATOM 720 C CA . ALA A 1 95 ? 5.809 -3.159 -3.204 1.00 97.19 95 ALA A CA 1
ATOM 721 C C . ALA A 1 95 ? 6.209 -3.971 -1.966 1.00 97.19 95 ALA A C 1
ATOM 723 O O . ALA A 1 95 ? 7.082 -3.561 -1.212 1.00 97.19 95 ALA A O 1
ATOM 724 N N . HIS A 1 96 ? 5.598 -5.142 -1.776 1.00 95.94 96 HIS A N 1
ATOM 725 C CA . HIS A 1 96 ? 5.918 -6.030 -0.667 1.00 95.94 96 HIS A CA 1
ATOM 726 C C . HIS A 1 96 ? 7.351 -6.573 -0.754 1.00 95.94 96 HIS A C 1
ATOM 728 O O . HIS A 1 96 ? 8.044 -6.616 0.261 1.00 95.94 96 HIS A O 1
ATOM 734 N N . ALA A 1 97 ? 7.830 -6.927 -1.952 1.00 96.62 97 ALA A N 1
ATOM 735 C CA . ALA A 1 97 ? 9.216 -7.343 -2.157 1.00 96.62 97 ALA A CA 1
ATOM 736 C C . ALA A 1 97 ? 10.196 -6.226 -1.758 1.00 96.62 97 ALA A C 1
ATOM 738 O O . ALA A 1 97 ? 11.092 -6.474 -0.961 1.00 96.62 97 ALA A O 1
ATOM 739 N N . MET A 1 98 ? 9.945 -4.986 -2.189 1.00 95.44 98 MET A N 1
ATOM 740 C CA . MET A 1 98 ? 10.731 -3.798 -1.807 1.00 95.44 98 MET A CA 1
ATOM 741 C C . MET A 1 98 ? 10.639 -3.424 -0.315 1.00 95.44 98 MET A C 1
ATOM 743 O O . MET A 1 98 ? 11.300 -2.494 0.129 1.00 95.44 98 MET A O 1
ATOM 747 N N . GLN A 1 99 ? 9.783 -4.083 0.470 1.00 92.62 99 GLN A N 1
ATOM 748 C CA . GLN A 1 99 ? 9.709 -3.891 1.924 1.00 92.62 99 GLN A CA 1
ATOM 749 C C . GLN A 1 99 ? 10.362 -5.020 2.720 1.00 92.62 99 GLN A C 1
ATOM 751 O O . GLN A 1 99 ? 10.616 -4.838 3.906 1.00 92.62 99 GLN A O 1
ATOM 756 N N . THR A 1 100 ? 10.538 -6.201 2.123 1.00 92.44 100 THR A N 1
ATOM 757 C CA . THR A 1 100 ? 10.793 -7.432 2.890 1.00 92.44 100 THR A CA 1
ATOM 758 C C . THR A 1 100 ? 11.886 -8.329 2.329 1.00 92.44 100 THR A C 1
ATOM 760 O O . THR A 1 100 ? 12.294 -9.259 3.022 1.00 92.44 100 THR A O 1
ATOM 763 N N . ALA A 1 101 ? 12.332 -8.113 1.091 1.00 92.62 101 ALA A N 1
ATOM 764 C CA . ALA A 1 101 ? 13.281 -8.993 0.425 1.00 92.62 101 ALA A CA 1
ATOM 765 C C . ALA A 1 101 ? 14.628 -8.305 0.215 1.00 92.62 101 ALA A C 1
ATOM 767 O O . ALA A 1 101 ? 14.709 -7.398 -0.603 1.00 92.62 101 ALA A O 1
ATOM 768 N N . THR A 1 102 ? 15.683 -8.834 0.834 1.00 89.06 102 THR A N 1
ATOM 769 C CA . THR A 1 102 ? 17.064 -8.362 0.653 1.00 89.06 102 THR A CA 1
ATOM 770 C C . THR A 1 102 ? 17.564 -8.535 -0.783 1.00 89.06 102 THR A C 1
ATOM 772 O O . THR A 1 102 ? 17.377 -9.615 -1.357 1.00 89.06 102 THR A O 1
ATOM 775 N N . PRO A 1 103 ? 18.206 -7.507 -1.387 1.00 88.62 103 PRO A N 1
ATOM 776 C CA . PRO A 1 103 ? 18.553 -6.181 -0.827 1.00 88.62 103 PRO A CA 1
ATOM 777 C C . PRO A 1 103 ? 17.521 -5.057 -1.095 1.00 88.62 103 PRO A C 1
ATOM 779 O O . PRO A 1 103 ? 17.842 -3.879 -0.977 1.00 88.62 103 PRO A O 1
ATOM 782 N N . LEU A 1 104 ? 16.296 -5.377 -1.516 1.00 91.88 104 LEU A N 1
ATOM 783 C CA . LEU A 1 104 ? 15.315 -4.398 -2.006 1.00 91.88 104 LEU A CA 1
ATOM 784 C C . LEU A 1 104 ? 14.690 -3.514 -0.912 1.00 91.88 104 LEU A C 1
ATOM 786 O O . LEU A 1 104 ? 14.043 -2.524 -1.241 1.00 91.88 104 LEU A O 1
ATOM 790 N N . GLU A 1 105 ? 14.849 -3.824 0.376 1.00 87.00 105 GLU A N 1
ATOM 791 C CA . GLU A 1 105 ? 14.345 -3.007 1.494 1.00 87.00 105 GLU A CA 1
ATOM 792 C C . GLU A 1 105 ? 14.831 -1.549 1.462 1.00 87.00 105 GLU A C 1
ATOM 794 O O . GLU A 1 105 ? 14.103 -0.643 1.889 1.00 87.00 105 GLU A O 1
ATOM 799 N N . GLU A 1 106 ? 16.014 -1.296 0.894 1.00 85.94 106 GLU A N 1
ATOM 800 C CA . GLU A 1 106 ? 16.570 0.052 0.703 1.00 85.94 106 GLU A CA 1
ATOM 801 C C . GLU A 1 106 ? 15.708 0.916 -0.237 1.00 85.94 106 GLU A C 1
ATOM 803 O O . GLU A 1 106 ? 15.738 2.149 -0.209 1.00 85.94 106 GLU A O 1
ATOM 808 N N . GLU A 1 107 ? 14.866 0.280 -1.046 1.00 89.94 107 GLU A N 1
ATOM 809 C CA . GLU A 1 107 ? 14.010 0.916 -2.043 1.00 89.94 107 GLU A CA 1
ATOM 810 C C . GLU A 1 107 ? 12.601 1.211 -1.515 1.00 89.94 107 GLU A C 1
ATOM 812 O O . GLU A 1 107 ? 11.761 1.769 -2.232 1.00 89.94 107 GLU A O 1
ATOM 817 N N . SER A 1 108 ? 12.333 0.890 -0.247 1.00 89.62 108 SER A N 1
ATOM 818 C CA . SER A 1 108 ? 11.021 1.018 0.395 1.00 89.62 108 SER A CA 1
ATOM 819 C C . SER A 1 108 ? 10.402 2.422 0.286 1.00 89.62 108 SER A C 1
ATOM 821 O O . SER A 1 108 ? 9.174 2.548 0.231 1.00 89.62 108 SER A O 1
ATOM 823 N N . GLN A 1 109 ? 11.219 3.472 0.128 1.00 89.44 109 GLN A N 1
ATOM 824 C CA . GLN A 1 109 ? 10.782 4.856 -0.115 1.00 89.44 109 GLN A CA 1
ATOM 825 C C . GLN A 1 109 ? 9.988 5.066 -1.427 1.00 89.44 109 GLN A C 1
ATOM 827 O O . GLN A 1 109 ? 9.348 6.106 -1.613 1.00 89.44 109 GLN A O 1
ATOM 832 N N . PHE A 1 110 ? 9.977 4.078 -2.330 1.00 93.50 110 PHE A N 1
ATOM 833 C CA . PHE A 1 110 ? 9.223 4.077 -3.594 1.00 93.50 110 PHE A CA 1
ATOM 834 C C . PHE A 1 110 ? 7.964 3.190 -3.564 1.00 93.50 110 PHE A C 1
ATOM 836 O O . PHE A 1 110 ? 7.310 3.013 -4.592 1.00 93.50 110 PHE A O 1
ATOM 843 N N . THR A 1 111 ? 7.580 2.644 -2.408 1.00 95.50 111 THR A N 1
ATOM 844 C CA . THR A 1 111 ? 6.461 1.684 -2.307 1.00 95.50 111 THR A CA 1
ATOM 845 C C . THR A 1 111 ? 5.079 2.338 -2.296 1.00 95.50 111 THR A C 1
ATOM 847 O O . THR A 1 111 ? 4.122 1.758 -2.811 1.00 95.50 111 THR A O 1
ATOM 850 N N . TYR A 1 112 ? 4.954 3.565 -1.775 1.00 96.62 112 TYR A N 1
ATOM 851 C CA . TYR A 1 112 ? 3.666 4.267 -1.693 1.00 96.62 112 TYR A CA 1
ATOM 852 C C . TYR A 1 112 ? 2.932 4.370 -3.050 1.00 96.62 112 TYR A C 1
ATOM 854 O O . TYR A 1 112 ? 1.754 4.009 -3.105 1.00 96.62 112 TYR A O 1
ATOM 862 N N . PRO A 1 113 ? 3.581 4.765 -4.167 1.00 96.75 113 PRO A N 1
ATOM 863 C CA . PRO A 1 113 ? 2.933 4.769 -5.479 1.00 96.75 113 PRO A CA 1
ATOM 864 C C . PRO A 1 113 ? 2.414 3.404 -5.946 1.00 96.75 113 PRO A C 1
ATOM 866 O O . PRO A 1 113 ? 1.337 3.329 -6.537 1.00 96.75 113 PRO A O 1
ATOM 869 N N . LEU A 1 114 ? 3.140 2.318 -5.661 1.00 98.00 114 LEU A N 1
ATOM 870 C CA . LEU A 1 114 ? 2.709 0.960 -6.004 1.00 98.00 114 LEU A CA 1
ATOM 871 C C . LEU A 1 114 ? 1.457 0.560 -5.212 1.00 98.00 114 LEU A C 1
ATOM 873 O O . LEU A 1 114 ? 0.512 0.022 -5.793 1.00 98.00 114 LEU A O 1
ATOM 877 N N . PHE A 1 115 ? 1.412 0.863 -3.909 1.00 97.88 115 PHE A N 1
ATOM 878 C CA . PHE A 1 115 ? 0.225 0.615 -3.087 1.00 97.88 115 PHE A CA 1
ATOM 879 C C . PHE A 1 115 ? -0.964 1.475 -3.511 1.00 97.88 115 PHE A C 1
ATOM 881 O O . PHE A 1 115 ? -2.074 0.956 -3.610 1.00 97.88 115 PHE A O 1
ATOM 888 N N . MET A 1 116 ? -0.744 2.752 -3.836 1.00 97.88 116 MET A N 1
ATOM 889 C CA . MET A 1 116 ? -1.796 3.623 -4.368 1.00 97.88 116 MET A CA 1
ATOM 890 C C . MET A 1 116 ? -2.368 3.086 -5.677 1.00 97.88 116 MET A C 1
ATOM 892 O O . MET A 1 116 ? -3.586 3.039 -5.838 1.00 97.88 116 MET A O 1
ATOM 896 N N . ARG A 1 117 ? -1.514 2.607 -6.587 1.00 98.00 117 ARG A N 1
ATOM 897 C CA . ARG A 1 117 ? -1.974 1.996 -7.835 1.00 98.00 117 ARG A CA 1
ATOM 898 C C . ARG A 1 117 ? -2.736 0.696 -7.590 1.00 98.00 117 ARG A C 1
ATOM 900 O O . ARG A 1 117 ? -3.822 0.524 -8.132 1.00 98.00 117 ARG A O 1
ATOM 907 N N . ALA A 1 118 ? -2.215 -0.202 -6.757 1.00 98.00 118 ALA A N 1
ATOM 908 C CA . ALA A 1 118 ? -2.911 -1.436 -6.394 1.00 98.00 118 ALA A CA 1
ATOM 909 C C . ALA A 1 118 ? -4.276 -1.154 -5.736 1.00 98.00 118 ALA A C 1
ATOM 911 O O . ALA A 1 118 ? -5.252 -1.839 -6.034 1.00 98.00 118 ALA A O 1
ATOM 912 N N . CYS A 1 119 ? -4.358 -0.122 -4.890 1.00 98.00 119 CYS A N 1
ATOM 913 C CA . CYS A 1 119 ? -5.601 0.347 -4.282 1.00 98.00 119 CYS A CA 1
ATOM 914 C C . CYS A 1 119 ? -6.587 0.848 -5.346 1.00 98.00 119 CYS A C 1
ATOM 916 O O . CYS A 1 119 ? -7.737 0.413 -5.372 1.00 98.00 119 CYS A O 1
ATOM 918 N N . ALA A 1 120 ? -6.126 1.682 -6.283 1.00 97.62 120 ALA A N 1
ATOM 919 C CA . ALA A 1 120 ? -6.942 2.187 -7.387 1.00 97.62 120 ALA A CA 1
ATOM 920 C C . ALA A 1 120 ? -7.433 1.084 -8.347 1.00 97.62 120 ALA A C 1
ATOM 922 O O . ALA A 1 120 ? -8.458 1.245 -9.005 1.00 97.62 120 ALA A O 1
ATOM 923 N N . LEU A 1 121 ? -6.720 -0.044 -8.407 1.00 97.12 121 LEU A N 1
ATOM 924 C CA . LEU A 1 121 ? -7.102 -1.244 -9.162 1.00 97.12 121 LEU A CA 1
ATOM 925 C C . LEU A 1 121 ? -7.991 -2.217 -8.361 1.00 97.12 121 LEU A C 1
ATOM 927 O O . LEU A 1 121 ? -8.454 -3.213 -8.914 1.00 97.12 121 LEU A O 1
ATOM 931 N N . GLY A 1 122 ? -8.258 -1.911 -7.088 1.00 96.38 122 GLY A N 1
ATOM 932 C CA . GLY A 1 122 ? -9.255 -2.587 -6.261 1.00 96.38 122 GLY A CA 1
ATOM 933 C C . GLY A 1 122 ? -8.729 -3.541 -5.195 1.00 96.38 122 GLY A C 1
ATOM 934 O O . GLY A 1 122 ? -9.517 -4.244 -4.552 1.00 96.38 122 GLY A O 1
ATOM 935 N N . ASN A 1 123 ? -7.425 -3.527 -4.916 1.00 97.19 123 ASN A N 1
ATOM 936 C CA . ASN A 1 123 ? -6.855 -4.293 -3.816 1.00 97.19 123 ASN A CA 1
ATOM 937 C C . ASN A 1 123 ? -7.063 -3.547 -2.485 1.00 97.19 123 ASN A C 1
ATOM 939 O O . ASN A 1 123 ? -6.340 -2.603 -2.165 1.00 97.19 123 ASN A O 1
ATOM 943 N N . ALA A 1 124 ? -8.029 -3.995 -1.678 1.00 96.06 124 ALA A N 1
ATOM 944 C CA . ALA A 1 124 ? -8.351 -3.371 -0.391 1.00 96.06 124 ALA A CA 1
ATOM 945 C C . ALA A 1 124 ? -7.176 -3.399 0.609 1.00 96.06 124 ALA A C 1
ATOM 947 O O . ALA A 1 124 ? -6.941 -2.410 1.302 1.00 96.06 124 ALA A O 1
ATOM 948 N N . ASN A 1 125 ? -6.380 -4.478 0.641 1.00 95.69 125 ASN A N 1
ATOM 949 C CA . ASN A 1 125 ? -5.169 -4.536 1.473 1.00 95.69 125 ASN A CA 1
ATOM 950 C C . ASN A 1 125 ? -4.122 -3.508 1.017 1.00 95.69 125 ASN A C 1
ATOM 952 O O . ASN A 1 125 ? -3.402 -2.949 1.842 1.00 95.69 125 ASN A O 1
ATOM 956 N N . ALA A 1 126 ? -4.055 -3.206 -0.282 1.00 97.50 126 ALA A N 1
ATOM 957 C CA . ALA A 1 126 ? -3.170 -2.164 -0.784 1.00 97.50 126 ALA A CA 1
ATOM 958 C C . ALA A 1 126 ? -3.578 -0.764 -0.315 1.00 97.50 126 ALA A C 1
ATOM 960 O O . ALA A 1 126 ? -2.70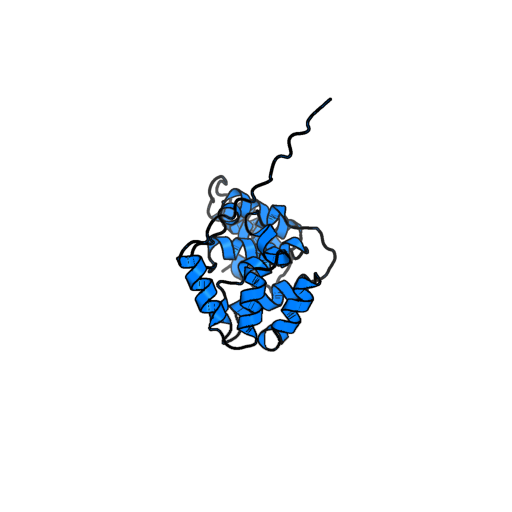3 0.057 -0.069 1.00 97.50 126 ALA A O 1
ATOM 961 N N . CYS A 1 127 ? -4.873 -0.487 -0.145 1.00 98.19 127 CYS A N 1
ATOM 962 C CA . CYS A 1 127 ? -5.319 0.786 0.425 1.00 98.19 127 CYS A CA 1
ATOM 963 C C . CYS A 1 127 ? -4.882 0.935 1.883 1.00 98.19 127 CYS A C 1
ATOM 965 O O . CYS A 1 127 ? -4.426 2.007 2.278 1.00 98.19 127 CYS A O 1
ATOM 967 N N . VAL A 1 128 ? -4.960 -0.151 2.663 1.00 98.00 128 VAL A N 1
ATOM 968 C CA . VAL A 1 128 ? -4.448 -0.184 4.041 1.00 98.00 128 VAL A CA 1
ATOM 969 C C . VAL A 1 128 ? -2.950 0.103 4.055 1.00 98.00 128 VAL A C 1
ATOM 971 O O . VAL A 1 128 ? -2.511 0.972 4.801 1.00 98.00 128 VAL A O 1
ATOM 974 N N . ASN A 1 129 ? -2.178 -0.551 3.182 1.00 97.31 129 ASN A N 1
ATOM 975 C CA . ASN A 1 129 ? -0.741 -0.307 3.078 1.00 97.31 129 ASN A CA 1
ATOM 976 C C . ASN A 1 129 ? -0.421 1.108 2.585 1.00 97.31 129 ASN A C 1
ATOM 978 O O . ASN A 1 129 ? 0.473 1.737 3.130 1.00 97.31 129 ASN A O 1
ATOM 982 N N . ALA A 1 130 ? -1.169 1.660 1.627 1.00 97.50 130 ALA A N 1
ATOM 983 C CA . ALA A 1 130 ? -0.985 3.042 1.189 1.00 97.50 130 ALA A CA 1
ATOM 984 C C . ALA A 1 130 ? -1.208 4.031 2.345 1.00 97.50 130 ALA A C 1
ATOM 986 O O . ALA A 1 130 ? -0.398 4.935 2.546 1.00 97.50 130 ALA A O 1
ATOM 987 N N . ALA A 1 131 ? -2.264 3.836 3.142 1.00 97.75 131 ALA A N 1
ATOM 988 C CA . ALA A 1 131 ? -2.528 4.644 4.329 1.00 97.75 131 ALA A CA 1
ATOM 989 C C . ALA A 1 131 ? -1.448 4.464 5.411 1.00 97.75 131 ALA A C 1
ATOM 991 O O . ALA A 1 131 ? -0.967 5.458 5.961 1.00 97.75 131 ALA A O 1
ATOM 992 N N . ALA A 1 132 ? -1.021 3.231 5.686 1.00 95.00 132 ALA A N 1
ATOM 993 C CA . ALA A 1 132 ? 0.027 2.947 6.661 1.00 95.00 132 ALA A CA 1
ATOM 994 C C . ALA A 1 132 ? 1.376 3.547 6.232 1.00 95.00 132 ALA A C 1
ATOM 996 O O . ALA A 1 132 ? 2.008 4.250 7.019 1.00 95.00 132 ALA A O 1
ATOM 997 N N . THR A 1 133 ? 1.781 3.362 4.971 1.00 94.62 133 THR A N 1
ATOM 998 C CA . THR A 1 133 ? 3.001 3.951 4.404 1.00 94.62 133 THR A CA 1
ATOM 999 C C . THR A 1 133 ? 2.938 5.478 4.407 1.00 94.62 133 THR A C 1
ATOM 1001 O O . THR A 1 133 ? 3.931 6.111 4.739 1.00 94.62 133 THR A O 1
ATOM 1004 N N . ALA A 1 134 ? 1.782 6.089 4.126 1.00 95.25 134 ALA A N 1
ATOM 1005 C CA . ALA A 1 134 ? 1.615 7.544 4.195 1.00 95.25 134 ALA A CA 1
ATOM 1006 C C . ALA A 1 134 ? 1.836 8.127 5.605 1.00 95.25 134 ALA A C 1
ATOM 1008 O O . ALA A 1 134 ? 2.307 9.258 5.735 1.00 95.25 134 ALA A O 1
ATOM 1009 N N . ARG A 1 135 ? 1.482 7.386 6.667 1.00 91.38 135 ARG A N 1
ATOM 1010 C CA . ARG A 1 135 ? 1.687 7.828 8.058 1.00 91.38 135 ARG A CA 1
ATOM 1011 C C . ARG A 1 135 ? 3.066 7.482 8.604 1.00 91.38 135 ARG A C 1
ATOM 1013 O O . ARG A 1 135 ? 3.704 8.362 9.177 1.00 91.38 135 ARG A O 1
ATOM 1020 N N . ASN A 1 136 ? 3.462 6.220 8.447 1.00 84.50 136 ASN A N 1
ATOM 1021 C CA . ASN A 1 136 ? 4.528 5.571 9.214 1.00 84.50 136 ASN A CA 1
ATOM 1022 C C . ASN A 1 136 ? 5.622 4.942 8.334 1.00 84.50 136 ASN A C 1
ATOM 1024 O O . ASN A 1 136 ? 6.590 4.416 8.872 1.00 84.50 136 ASN A O 1
ATOM 1028 N N . GLY A 1 137 ? 5.453 4.911 7.009 1.00 77.56 137 GLY A N 1
ATOM 1029 C CA . GLY A 1 137 ? 6.457 4.361 6.096 1.00 77.56 137 GLY A CA 1
ATOM 1030 C C . GLY A 1 137 ? 7.421 5.425 5.582 1.00 77.56 137 GLY A C 1
ATOM 1031 O O . GLY A 1 137 ? 7.260 6.610 5.852 1.00 77.56 137 GLY A O 1
ATOM 1032 N N . SER A 1 138 ? 8.397 5.002 4.785 1.00 74.31 138 SER A N 1
ATOM 1033 C CA . SER A 1 138 ? 9.242 5.921 4.023 1.00 74.31 138 SER A CA 1
ATOM 1034 C C . SER A 1 138 ? 8.564 6.253 2.694 1.00 74.31 138 SER A C 1
ATOM 1036 O O . SER A 1 138 ? 8.123 5.373 1.955 1.00 74.31 138 SER A O 1
ATOM 1038 N N . TRP A 1 139 ? 8.475 7.536 2.378 1.00 84.69 139 TRP A N 1
ATOM 1039 C CA . TRP A 1 139 ? 8.171 8.060 1.045 1.00 84.69 139 TRP A CA 1
ATOM 1040 C C . TRP A 1 139 ? 9.411 8.790 0.542 1.00 84.69 139 TRP A C 1
ATOM 1042 O O . TRP A 1 139 ? 10.265 9.173 1.344 1.00 84.69 139 TRP A O 1
ATOM 1052 N N . ARG A 1 140 ? 9.503 9.029 -0.770 1.00 87.06 140 ARG A N 1
ATOM 1053 C CA . ARG A 1 140 ? 10.586 9.846 -1.326 1.00 87.06 140 ARG A CA 1
ATOM 1054 C C . ARG A 1 140 ? 10.675 11.178 -0.558 1.00 87.06 140 ARG A C 1
ATOM 1056 O O . ARG A 1 140 ? 9.660 11.878 -0.464 1.00 87.06 140 ARG A O 1
ATOM 1063 N N . PRO A 1 141 ? 11.838 11.544 0.003 1.00 84.25 141 PRO A N 1
ATOM 1064 C CA . PRO A 1 141 ? 12.035 12.831 0.658 1.00 84.25 141 PRO A CA 1
ATOM 1065 C C . PRO A 1 141 ? 11.416 14.003 -0.119 1.00 84.25 141 PRO A C 1
ATOM 1067 O O . PRO A 1 141 ? 11.536 14.103 -1.338 1.00 84.25 141 PRO A O 1
ATOM 1070 N N . GLY A 1 142 ? 10.683 14.864 0.591 1.00 82.94 142 GLY A N 1
ATOM 1071 C CA . GLY A 1 142 ? 9.953 15.986 -0.012 1.00 82.94 142 GLY A CA 1
ATOM 1072 C C . GLY A 1 142 ? 8.617 15.635 -0.682 1.00 82.94 142 GLY A C 1
ATOM 1073 O O . GLY A 1 142 ? 7.925 16.541 -1.134 1.00 82.94 142 GLY A O 1
ATOM 1074 N N . THR A 1 143 ? 8.198 14.362 -0.720 1.00 86.56 143 THR A N 1
ATOM 1075 C CA . THR A 1 143 ? 6.940 13.941 -1.376 1.00 86.56 143 THR A CA 1
ATOM 1076 C C . THR A 1 143 ? 5.913 13.339 -0.414 1.00 86.56 143 THR A C 1
ATOM 1078 O O . THR A 1 143 ? 5.139 12.462 -0.808 1.00 86.56 143 THR A O 1
ATOM 1081 N N . ARG A 1 144 ? 5.901 13.767 0.857 1.00 90.19 144 ARG A N 1
ATOM 1082 C CA . ARG A 1 144 ? 4.947 13.249 1.852 1.00 90.19 144 ARG A CA 1
ATOM 1083 C C . ARG A 1 144 ? 3.505 13.438 1.355 1.00 90.19 144 ARG A C 1
ATOM 1085 O O . ARG A 1 144 ? 3.117 14.573 1.070 1.00 90.19 144 ARG A O 1
ATOM 1092 N N . PRO A 1 145 ? 2.676 12.380 1.284 1.00 93.62 145 PRO A N 1
ATOM 1093 C CA . PRO A 1 145 ? 1.302 12.507 0.815 1.00 93.62 145 PRO A CA 1
ATOM 1094 C C . PRO A 1 145 ? 0.410 13.095 1.920 1.00 93.62 145 PRO A C 1
ATOM 1096 O O . PRO A 1 145 ? -0.174 12.372 2.732 1.00 93.62 145 PRO A O 1
ATOM 1099 N N . ALA A 1 146 ? 0.305 14.426 1.957 1.00 93.81 146 ALA A N 1
ATOM 1100 C CA . ALA A 1 146 ? -0.437 15.154 2.991 1.00 93.81 146 ALA A CA 1
ATOM 1101 C C . ALA A 1 146 ? -1.900 14.686 3.110 1.00 93.81 146 ALA A C 1
ATOM 1103 O O . ALA A 1 146 ? -2.354 14.361 4.206 1.00 93.81 146 ALA A O 1
ATOM 1104 N N . GLN A 1 147 ? -2.604 14.546 1.980 1.00 96.81 147 GLN A N 1
ATOM 1105 C CA . GLN A 1 147 ? -4.001 14.102 1.970 1.00 96.81 147 GLN A CA 1
ATOM 1106 C C . GLN A 1 147 ? -4.171 12.693 2.549 1.00 96.81 147 GLN A C 1
ATOM 1108 O O . GLN A 1 147 ? -5.085 12.456 3.335 1.00 96.81 147 GLN A O 1
ATOM 1113 N N . ALA A 1 148 ? -3.281 11.761 2.195 1.00 97.12 148 ALA A N 1
ATOM 1114 C CA . ALA A 1 148 ? -3.316 10.407 2.735 1.00 97.12 148 ALA A CA 1
ATOM 1115 C C . ALA A 1 148 ? -2.934 10.365 4.222 1.00 97.12 148 ALA A C 1
ATOM 1117 O O . ALA A 1 148 ? -3.389 9.477 4.931 1.00 97.12 148 ALA A O 1
ATOM 1118 N N . THR A 1 149 ? -2.146 11.326 4.720 1.00 95.94 149 THR A N 1
ATOM 1119 C CA . THR A 1 149 ? -1.765 11.425 6.143 1.00 95.94 149 THR A CA 1
ATOM 1120 C C . THR A 1 149 ? -2.928 11.897 7.028 1.00 95.94 149 THR A C 1
ATOM 1122 O O . THR A 1 149 ? -2.983 11.540 8.205 1.00 95.94 149 THR A O 1
ATOM 1125 N N . AL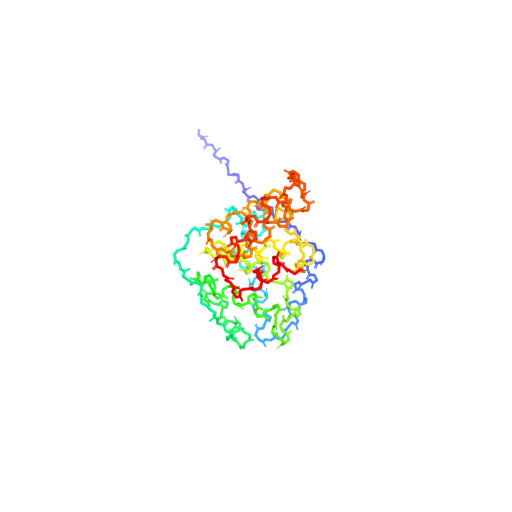A A 1 150 ? -3.866 12.679 6.482 1.00 96.62 150 ALA A N 1
ATOM 1126 C CA . ALA A 1 150 ? -4.962 13.277 7.241 1.00 96.62 150 ALA A CA 1
ATOM 1127 C C . ALA A 1 150 ? -5.822 12.225 7.970 1.00 96.62 150 ALA A C 1
ATOM 1129 O O . ALA A 1 150 ? -6.235 11.222 7.381 1.00 96.62 150 ALA A O 1
ATOM 1130 N N . ALA A 1 151 ? -6.157 12.484 9.241 1.00 96.25 151 ALA A N 1
ATOM 1131 C CA . ALA A 1 151 ? -6.897 11.549 10.097 1.00 96.25 151 ALA A CA 1
ATOM 1132 C C . ALA A 1 151 ? -8.241 11.104 9.487 1.00 96.25 151 ALA A C 1
ATOM 1134 O O . ALA A 1 151 ? -8.574 9.918 9.516 1.00 96.25 151 ALA A O 1
ATOM 1135 N N . ALA A 1 152 ? -8.972 12.028 8.854 1.00 96.88 152 ALA A N 1
ATOM 1136 C CA . ALA A 1 152 ? -10.223 11.720 8.163 1.00 96.88 152 ALA A CA 1
ATOM 1137 C C . ALA A 1 152 ? -10.023 10.736 6.996 1.00 96.88 152 ALA A C 1
ATOM 1139 O O . ALA A 1 152 ? -10.788 9.781 6.848 1.00 96.88 152 ALA A O 1
ATOM 1140 N N . CYS A 1 153 ? -8.965 10.921 6.200 1.00 98.00 153 CYS A N 1
ATOM 1141 C CA . CYS A 1 153 ? -8.643 10.019 5.099 1.00 98.00 153 CYS A CA 1
ATOM 1142 C C . CYS A 1 153 ? -8.215 8.633 5.604 1.00 98.00 153 CYS A C 1
ATOM 1144 O O . CYS A 1 153 ? -8.644 7.616 5.058 1.00 98.00 153 CYS A O 1
ATOM 1146 N N . GLN A 1 154 ? -7.421 8.582 6.674 1.00 98.06 154 GLN A N 1
ATOM 1147 C CA . GLN A 1 154 ? -6.989 7.341 7.320 1.00 98.06 154 GLN A CA 1
ATOM 1148 C C . GLN A 1 154 ? -8.186 6.523 7.802 1.00 98.06 154 GLN A C 1
ATOM 1150 O O . GLN A 1 154 ? -8.347 5.369 7.410 1.00 98.06 154 GLN A O 1
ATOM 1155 N N . LYS A 1 155 ? -9.081 7.154 8.570 1.00 97.81 155 LYS A N 1
ATOM 1156 C CA . LYS A 1 155 ? -10.307 6.518 9.058 1.00 97.81 155 LYS A CA 1
ATOM 1157 C C . LYS A 1 155 ? -11.178 6.003 7.913 1.00 97.81 155 LYS A C 1
ATOM 1159 O O . LYS A 1 155 ? -11.579 4.844 7.943 1.00 97.81 155 LYS A O 1
ATOM 1164 N N . LYS A 1 156 ? -11.429 6.830 6.888 1.00 98.12 156 LYS A N 1
ATOM 1165 C CA . LYS A 1 156 ? -12.221 6.425 5.713 1.00 98.12 156 LYS A CA 1
ATOM 1166 C C . LYS A 1 156 ? -11.586 5.229 4.999 1.00 98.12 156 LYS A C 1
ATOM 1168 O O . LYS A 1 156 ? -12.278 4.270 4.686 1.00 98.12 156 LYS A O 1
ATOM 1173 N N . THR A 1 157 ? -10.267 5.257 4.809 1.00 98.69 157 THR A N 1
ATOM 1174 C CA . THR A 1 157 ? -9.524 4.188 4.127 1.00 98.69 157 THR A CA 1
ATOM 1175 C C . THR A 1 157 ? -9.612 2.863 4.875 1.00 98.69 157 THR A C 1
ATOM 1177 O O . THR A 1 157 ? -9.920 1.841 4.266 1.00 98.69 157 THR A O 1
ATOM 1180 N N . TYR A 1 158 ? -9.363 2.861 6.186 1.00 98.56 158 TYR A N 1
ATOM 1181 C CA . TYR A 1 158 ? -9.417 1.629 6.974 1.00 98.56 158 TYR A CA 1
ATOM 1182 C C . TYR A 1 158 ? -10.836 1.073 7.076 1.00 98.56 158 TYR A C 1
ATOM 1184 O O . TYR A 1 158 ? -11.014 -0.135 6.929 1.00 98.56 158 TYR A O 1
ATOM 1192 N N . SER A 1 159 ? -11.836 1.948 7.211 1.00 98.12 159 SER A N 1
ATOM 1193 C CA . SER A 1 159 ? -13.240 1.540 7.254 1.00 98.12 159 SER A CA 1
ATOM 1194 C C . SER A 1 159 ? -13.709 0.914 5.943 1.00 98.12 159 SER A C 1
ATOM 1196 O O . SER A 1 159 ? -14.265 -0.185 5.939 1.00 98.12 159 SER A O 1
ATOM 1198 N N . GLU A 1 160 ? -13.397 1.534 4.803 1.00 97.62 160 GLU A N 1
ATOM 1199 C CA . GLU A 1 160 ? -13.725 0.963 3.495 1.00 97.62 160 GLU A CA 1
ATOM 1200 C C . GLU A 1 160 ? -12.983 -0.350 3.231 1.00 97.62 160 GLU A C 1
ATOM 1202 O O . GLU A 1 160 ? -13.573 -1.302 2.717 1.00 97.62 160 GLU A O 1
ATOM 1207 N N . ALA A 1 161 ? -11.706 -0.442 3.606 1.00 97.62 161 ALA A N 1
ATOM 1208 C CA . ALA A 1 161 ? -10.949 -1.679 3.464 1.00 97.62 161 ALA A CA 1
ATOM 1209 C C . ALA A 1 161 ? -11.520 -2.802 4.353 1.00 97.62 161 ALA A C 1
ATOM 1211 O O . ALA A 1 161 ? -11.671 -3.932 3.885 1.00 97.62 161 ALA A O 1
ATOM 1212 N N . CYS A 1 162 ? -11.900 -2.495 5.599 1.00 98.31 162 CYS A N 1
ATOM 1213 C CA . CYS A 1 162 ? -12.548 -3.436 6.516 1.00 98.31 162 CYS A CA 1
ATOM 1214 C C . CYS A 1 162 ? -13.904 -3.927 5.987 1.00 98.31 162 CYS A C 1
ATOM 1216 O O . CYS A 1 162 ? -14.196 -5.130 5.999 1.00 98.31 162 CYS A O 1
ATOM 1218 N N . ALA A 1 163 ? -14.725 -3.012 5.462 1.00 96.69 163 ALA A N 1
ATOM 1219 C CA . ALA A 1 163 ? -16.003 -3.341 4.833 1.00 96.69 163 ALA A CA 1
ATOM 1220 C C . ALA A 1 163 ? -15.829 -4.315 3.656 1.00 96.69 163 ALA A C 1
ATOM 1222 O O . ALA A 1 163 ? -16.698 -5.145 3.403 1.00 96.69 163 ALA A O 1
ATOM 1223 N N . ARG A 1 164 ? -14.671 -4.265 2.991 1.00 94.25 164 ARG A N 1
ATOM 1224 C CA . ARG A 1 164 ? -14.297 -5.110 1.847 1.00 94.25 164 ARG A CA 1
ATOM 1225 C C . ARG A 1 164 ? -13.498 -6.357 2.229 1.00 94.25 164 ARG A C 1
ATOM 1227 O O . ARG A 1 164 ? -12.942 -7.018 1.357 1.00 94.25 164 ARG A O 1
ATOM 1234 N N . GLY A 1 165 ? -13.434 -6.681 3.517 1.00 94.56 165 GLY A N 1
ATOM 1235 C CA . GLY A 1 165 ? -12.829 -7.916 4.007 1.00 94.56 165 GLY A CA 1
ATOM 1236 C C . GLY A 1 165 ? -11.309 -7.874 4.181 1.00 94.56 165 GLY A C 1
ATOM 1237 O O . GLY A 1 165 ? -10.695 -8.913 4.407 1.00 94.56 165 GLY A O 1
ATOM 1238 N N . ALA A 1 166 ? -10.671 -6.701 4.114 1.00 96.06 166 ALA A N 1
ATOM 1239 C CA . ALA A 1 166 ? -9.267 -6.577 4.494 1.00 96.06 166 ALA A CA 1
ATOM 1240 C C . ALA A 1 166 ? -9.142 -6.580 6.027 1.00 96.06 166 ALA A C 1
ATOM 1242 O O . ALA A 1 166 ? -9.411 -5.569 6.677 1.00 96.06 166 ALA A O 1
ATOM 1243 N N . ALA A 1 167 ? -8.696 -7.699 6.607 1.00 97.81 167 ALA A N 1
ATOM 1244 C CA . ALA A 1 167 ? -8.541 -7.859 8.058 1.00 97.81 167 ALA A CA 1
ATOM 1245 C C . ALA A 1 167 ? -7.666 -6.763 8.698 1.00 97.81 167 ALA A C 1
ATOM 1247 O O . ALA A 1 167 ? -8.006 -6.226 9.751 1.00 97.81 167 ALA A O 1
ATOM 1248 N N . TRP A 1 168 ? -6.580 -6.358 8.026 1.00 97.88 168 TRP A N 1
ATOM 1249 C CA . TRP A 1 168 ? -5.747 -5.239 8.479 1.00 97.88 168 TRP A CA 1
ATOM 1250 C C . TRP A 1 168 ? -6.485 -3.895 8.468 1.00 97.88 168 TRP A C 1
ATOM 1252 O O . TRP A 1 168 ? -6.197 -3.048 9.306 1.00 97.88 168 TRP A O 1
ATOM 1262 N N . GLY A 1 169 ? -7.459 -3.696 7.576 1.00 98.31 169 GLY A N 1
ATOM 1263 C CA . GLY A 1 169 ? -8.322 -2.513 7.601 1.00 98.31 169 GLY A CA 1
ATOM 1264 C C . GLY A 1 169 ? -9.144 -2.461 8.885 1.00 98.31 169 GLY A C 1
ATOM 1265 O O . GLY A 1 169 ? -9.174 -1.430 9.550 1.00 98.31 169 GLY A O 1
ATOM 1266 N N . CYS A 1 170 ? -9.721 -3.595 9.292 1.00 98.69 170 CYS A N 1
ATOM 1267 C CA . CYS A 1 170 ? -10.479 -3.681 10.540 1.00 98.69 170 CYS A CA 1
ATOM 1268 C C . CYS A 1 170 ? -9.588 -3.437 11.762 1.00 98.69 170 CYS A C 1
ATOM 1270 O O . CYS A 1 170 ? -9.935 -2.629 12.617 1.00 98.69 170 CYS A O 1
ATOM 1272 N N . PHE A 1 171 ? -8.404 -4.054 11.814 1.00 98.56 171 PHE A N 1
ATOM 1273 C CA . PHE A 1 171 ? -7.444 -3.817 12.896 1.00 98.56 171 PHE A CA 1
ATOM 1274 C C . PHE A 1 171 ? -7.029 -2.338 12.997 1.00 98.56 171 PHE A C 1
ATOM 1276 O O . PHE A 1 171 ? -7.031 -1.759 14.082 1.00 98.56 171 PHE A O 1
ATOM 1283 N N . MET A 1 172 ? -6.718 -1.692 11.870 1.00 98.25 172 MET A N 1
ATOM 1284 C CA . MET A 1 172 ? -6.290 -0.290 11.866 1.00 98.25 172 MET A CA 1
ATOM 1285 C C . MET A 1 172 ? -7.429 0.683 12.207 1.00 98.25 172 MET A C 1
ATOM 1287 O O . MET A 1 172 ? -7.182 1.681 12.886 1.00 98.25 172 MET A O 1
ATOM 1291 N N . GLU A 1 173 ? -8.675 0.400 11.808 1.00 98.31 173 GLU A N 1
ATOM 1292 C CA . GLU A 1 173 ? -9.844 1.155 12.288 1.00 98.31 173 GLU A CA 1
ATOM 1293 C C . GLU A 1 173 ? -10.064 0.932 13.794 1.00 98.31 173 GLU A C 1
ATOM 1295 O O . GLU A 1 173 ? -10.360 1.882 14.520 1.00 98.31 173 GLU A O 1
ATOM 1300 N N . GLY A 1 174 ? -9.852 -0.291 14.288 1.00 98.25 174 GLY A N 1
ATOM 1301 C CA . GLY A 1 174 ? -9.905 -0.609 15.715 1.00 98.25 174 GLY A CA 1
ATOM 1302 C C . GLY A 1 174 ? -8.924 0.237 16.528 1.00 98.25 174 GLY A C 1
ATOM 1303 O O . GLY A 1 174 ? -9.331 0.860 17.507 1.00 98.25 174 GLY A O 1
ATOM 1304 N N . ASN A 1 175 ? -7.678 0.379 16.061 1.00 97.88 175 ASN A N 1
ATOM 1305 C CA . ASN A 1 175 ? -6.681 1.256 16.690 1.00 97.88 175 ASN A CA 1
ATOM 1306 C C . ASN A 1 175 ? -7.144 2.723 16.738 1.00 97.88 175 ASN A C 1
ATOM 1308 O O . ASN A 1 175 ? -6.945 3.395 17.745 1.00 97.88 175 ASN A O 1
ATOM 1312 N N . ILE A 1 176 ? -7.814 3.221 15.690 1.00 97.75 176 ILE A N 1
ATOM 1313 C CA . ILE A 1 176 ? -8.370 4.586 15.682 1.00 97.75 176 ILE A CA 1
ATOM 1314 C C . ILE A 1 176 ? -9.379 4.783 16.821 1.00 97.75 176 ILE A C 1
ATOM 1316 O O . ILE A 1 176 ? -9.337 5.820 17.487 1.00 97.75 176 ILE A O 1
ATOM 1320 N N . TYR A 1 177 ? -10.263 3.810 17.056 1.00 98.38 177 TYR A N 1
ATOM 1321 C CA . TYR A 1 177 ? -11.244 3.865 18.144 1.00 98.38 177 TYR A CA 1
ATOM 1322 C C . TYR A 1 177 ? -10.641 3.579 19.519 1.00 98.38 177 TYR A C 1
ATOM 1324 O O . TYR A 1 177 ? -11.087 4.171 20.498 1.00 98.38 177 TYR A O 1
ATOM 1332 N N . ARG A 1 178 ? -9.624 2.720 19.619 1.00 97.81 178 ARG A N 1
ATOM 1333 C CA . ARG A 1 178 ? -8.906 2.473 20.877 1.00 97.81 178 ARG A CA 1
ATOM 1334 C C . ARG A 1 178 ? -8.178 3.734 21.345 1.00 97.81 178 ARG A C 1
ATOM 1336 O O . ARG A 1 178 ? -8.330 4.140 22.494 1.00 97.81 178 ARG A O 1
ATOM 1343 N N . ASP A 1 179 ? -7.430 4.360 20.439 1.00 96.06 179 ASP A N 1
ATOM 1344 C CA . ASP A 1 179 ? -6.526 5.466 20.764 1.00 96.06 179 ASP A CA 1
ATOM 1345 C C . ASP A 1 179 ? -7.244 6.824 20.766 1.00 96.06 179 ASP A C 1
ATOM 1347 O O . ASP A 1 179 ? -6.802 7.758 21.428 1.00 96.06 179 ASP A O 1
ATOM 1351 N N . GLY A 1 180 ? -8.378 6.939 20.064 1.00 95.62 180 GLY A N 1
ATOM 1352 C CA . GLY A 1 180 ? -9.126 8.189 19.935 1.00 95.62 180 GLY A CA 1
ATOM 1353 C C . GLY A 1 180 ? -8.428 9.183 19.010 1.00 95.62 180 GLY A C 1
ATOM 1354 O O . GLY A 1 180 ? -8.089 10.293 19.417 1.00 95.62 180 GLY A O 1
ATOM 1355 N N . ALA A 1 181 ? -8.166 8.775 17.764 1.00 92.81 181 ALA A N 1
ATOM 1356 C CA . ALA A 1 181 ? -7.504 9.645 16.788 1.00 92.81 181 ALA A CA 1
ATOM 1357 C C . ALA A 1 181 ? -8.309 10.945 16.535 1.00 92.81 181 ALA A C 1
ATOM 1359 O O . ALA A 1 181 ? -9.529 10.939 16.694 1.00 92.81 181 ALA A O 1
ATOM 1360 N N . PRO A 1 182 ? -7.680 12.051 16.080 1.00 93.62 182 PRO A N 1
ATOM 1361 C CA . PRO A 1 182 ? -8.362 13.332 15.875 1.00 93.62 182 PRO A CA 1
ATOM 1362 C C . PRO A 1 182 ? -9.701 13.216 15.130 1.00 93.62 182 PRO A C 1
ATOM 1364 O O . PRO A 1 182 ? -9.789 12.582 14.075 1.00 93.62 182 PRO A O 1
ATOM 1367 N N . GLY A 1 183 ? -10.750 13.821 15.695 1.00 91.88 183 GLY A N 1
ATOM 1368 C CA . GLY A 1 183 ? -12.122 13.728 15.180 1.00 91.88 183 GLY A CA 1
ATOM 1369 C C . GLY A 1 183 ? -12.829 12.392 15.457 1.00 91.88 183 GLY A C 1
ATOM 1370 O O . GLY A 1 183 ? -13.908 12.153 14.920 1.00 91.88 183 GLY A O 1
ATOM 1371 N N . THR A 1 184 ? -12.241 11.503 16.264 1.00 94.44 184 THR A N 1
ATOM 1372 C CA . THR A 1 184 ? -12.833 10.226 16.687 1.00 94.44 184 THR A CA 1
ATOM 1373 C C . THR A 1 184 ? -12.640 10.030 18.188 1.00 94.44 184 THR A C 1
ATOM 1375 O O . THR A 1 184 ? -11.522 9.875 18.664 1.00 94.44 184 THR A O 1
ATOM 1378 N N . GLY A 1 185 ? -13.739 10.023 18.945 1.00 95.38 185 GLY A N 1
ATOM 1379 C CA . GLY A 1 185 ? -13.692 9.705 20.371 1.00 95.38 185 GLY A CA 1
ATOM 1380 C C . GLY A 1 185 ? -13.256 8.260 20.620 1.00 95.38 185 GLY A C 1
ATOM 1381 O O . GLY A 1 185 ? -13.544 7.370 19.811 1.00 95.38 185 GLY A O 1
ATOM 1382 N N . ARG A 1 186 ? -12.586 8.027 21.755 1.00 97.94 186 ARG A N 1
ATOM 1383 C CA . ARG A 1 186 ? -12.253 6.670 22.205 1.00 97.94 186 ARG A CA 1
ATOM 1384 C C . ARG A 1 186 ? -13.524 5.842 22.385 1.00 97.94 186 ARG A C 1
ATOM 1386 O O . ARG A 1 186 ? -14.505 6.326 22.944 1.00 97.94 186 ARG A O 1
ATOM 1393 N N . ASN A 1 187 ? -13.503 4.598 21.920 1.00 98.31 187 ASN A N 1
ATOM 1394 C CA . ASN A 1 187 ? -14.602 3.650 22.063 1.00 98.31 187 ASN A CA 1
ATOM 1395 C C . ASN A 1 187 ? -14.055 2.214 22.050 1.00 98.31 187 ASN A C 1
ATOM 1397 O O . ASN A 1 187 ? -13.820 1.637 20.986 1.00 98.31 187 ASN A O 1
ATOM 1401 N N . SER A 1 188 ? -13.848 1.646 23.239 1.00 97.69 188 SER A N 1
ATOM 1402 C CA . SER A 1 188 ? -13.309 0.292 23.415 1.00 97.69 188 SER A CA 1
ATOM 1403 C C . SER A 1 188 ? -14.221 -0.780 22.822 1.00 97.69 188 SER A C 1
ATOM 1405 O O . SER A 1 188 ? -13.745 -1.642 22.095 1.00 97.69 188 SER A O 1
ATOM 1407 N N . GLN A 1 189 ? -15.537 -0.678 23.029 1.00 98.38 189 GLN A N 1
ATOM 1408 C CA . GLN A 1 189 ? -16.502 -1.644 22.499 1.00 98.38 189 GLN A CA 1
ATOM 1409 C C . GLN A 1 189 ? -16.439 -1.734 20.968 1.00 98.38 189 GLN A C 1
ATOM 1411 O O . GLN A 1 189 ? -16.480 -2.824 20.392 1.00 98.38 189 GLN A O 1
ATOM 1416 N N . ARG A 1 190 ? -16.315 -0.587 20.290 1.00 98.19 190 ARG A N 1
ATOM 1417 C CA . ARG A 1 190 ? -16.176 -0.543 18.833 1.00 98.19 190 ARG A CA 1
ATOM 1418 C C . ARG A 1 190 ? -14.817 -1.059 18.371 1.00 98.19 190 ARG A C 1
ATOM 1420 O O . ARG A 1 190 ? -14.769 -1.755 17.359 1.00 98.19 190 ARG A O 1
ATOM 1427 N N . ALA A 1 191 ? -13.741 -0.748 19.094 1.00 98.44 191 ALA A N 1
ATOM 1428 C CA . ALA A 1 191 ? -12.422 -1.304 18.809 1.00 98.44 191 ALA A CA 1
ATOM 1429 C C . ALA A 1 191 ? -12.436 -2.841 18.901 1.00 98.44 191 ALA A C 1
ATOM 1431 O O . ALA A 1 191 ? -12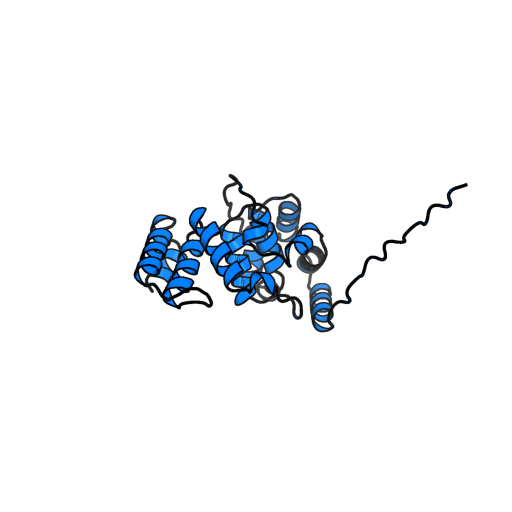.046 -3.506 17.944 1.00 98.44 191 ALA A O 1
ATOM 1432 N N . ASP A 1 192 ? -13.000 -3.401 19.973 1.00 98.50 192 ASP A N 1
ATOM 1433 C CA . ASP A 1 192 ? -13.114 -4.848 20.178 1.00 98.50 192 ASP A CA 1
ATOM 1434 C C . ASP A 1 192 ? -13.948 -5.530 19.091 1.00 98.50 192 ASP A C 1
ATOM 1436 O O . ASP A 1 192 ? -13.584 -6.601 18.605 1.00 98.50 192 ASP A O 1
ATOM 1440 N N . ALA A 1 193 ? -15.051 -4.911 18.659 1.00 98.56 193 ALA A N 1
ATOM 1441 C CA . ALA A 1 193 ? -15.858 -5.432 17.557 1.00 98.56 193 ALA A CA 1
ATOM 1442 C C . ALA A 1 193 ? -15.069 -5.482 16.234 1.00 98.56 193 ALA A C 1
ATOM 1444 O O . ALA A 1 193 ? -15.165 -6.455 15.484 1.00 98.56 193 ALA A O 1
ATOM 1445 N N . LEU A 1 194 ? -14.259 -4.458 15.955 1.00 98.75 194 LEU A N 1
ATOM 1446 C CA . LEU A 1 194 ? -13.399 -4.404 14.770 1.00 98.75 194 LEU A CA 1
ATOM 1447 C C . LEU A 1 194 ? -12.250 -5.420 14.843 1.00 98.75 194 LEU A C 1
ATOM 1449 O O . LEU A 1 194 ? -11.922 -6.048 13.836 1.00 98.75 194 LEU A O 1
ATOM 1453 N N . TYR A 1 195 ? -11.677 -5.627 16.026 1.00 98.75 195 TYR A N 1
ATOM 1454 C CA . TYR A 1 195 ? -10.672 -6.656 16.291 1.00 98.75 195 TYR A CA 1
ATOM 1455 C C . TYR A 1 195 ? -11.217 -8.072 16.089 1.00 98.75 195 TYR A C 1
ATOM 1457 O O . TYR A 1 195 ? -10.605 -8.850 15.354 1.00 98.75 195 TYR A O 1
ATOM 1465 N N . ARG A 1 196 ? -12.407 -8.380 16.626 1.00 98.62 196 ARG A N 1
ATOM 1466 C CA . ARG A 1 196 ? -13.088 -9.665 16.381 1.00 98.62 196 ARG A CA 1
ATOM 1467 C C . ARG A 1 196 ? -13.310 -9.884 14.892 1.00 98.62 196 ARG A C 1
ATOM 1469 O O . ARG A 1 196 ? -12.878 -10.896 14.353 1.00 98.62 196 ARG A O 1
ATOM 1476 N N . ARG A 1 197 ? -13.837 -8.873 14.196 1.00 98.44 197 ARG A N 1
ATOM 1477 C CA . ARG A 1 197 ? -14.037 -8.932 12.744 1.00 98.44 197 ARG A CA 1
ATOM 1478 C C . ARG A 1 197 ? -12.735 -9.169 11.972 1.00 98.44 197 ARG A C 1
ATOM 1480 O O . ARG A 1 197 ? -12.745 -9.896 10.983 1.00 98.44 197 ARG A O 1
ATOM 1487 N N . ALA A 1 198 ? -11.614 -8.572 12.385 1.00 98.50 198 ALA A N 1
ATOM 1488 C CA . ALA A 1 198 ? -10.315 -8.836 11.761 1.00 98.50 198 ALA A CA 1
ATOM 1489 C C . ALA A 1 198 ? -9.930 -10.324 11.867 1.00 98.50 198 ALA A C 1
ATOM 1491 O O . ALA A 1 198 ? -9.433 -10.900 10.895 1.00 98.50 198 ALA A O 1
ATOM 1492 N N . CYS A 1 199 ? -10.192 -10.947 13.018 1.00 98.31 199 CYS A N 1
ATOM 1493 C CA . CYS A 1 199 ? -10.009 -12.380 13.224 1.00 98.31 199 CYS A CA 1
ATOM 1494 C C . CYS A 1 199 ? -11.001 -13.229 12.431 1.00 98.31 199 CYS A C 1
ATOM 1496 O O . CYS A 1 199 ? -10.562 -14.171 11.783 1.00 98.31 199 CYS A O 1
ATOM 1498 N N . ASP A 1 200 ? -12.283 -12.869 12.389 1.00 98.31 200 ASP A N 1
ATOM 1499 C CA . ASP A 1 200 ? -13.294 -13.603 11.617 1.00 98.31 200 ASP A CA 1
ATOM 1500 C C . ASP A 1 200 ? -12.953 -13.629 10.120 1.00 98.31 200 ASP A C 1
ATOM 1502 O O . ASP A 1 200 ? -13.085 -14.653 9.451 1.00 98.31 200 ASP A O 1
ATOM 1506 N N . LEU A 1 201 ? -12.451 -12.507 9.591 1.00 96.75 201 LEU A N 1
ATOM 1507 C CA . LEU A 1 201 ? -12.027 -12.391 8.194 1.00 96.75 201 LEU A CA 1
ATOM 1508 C C . LEU A 1 201 ? -10.772 -13.212 7.881 1.00 96.75 201 LEU A C 1
ATOM 1510 O O . LEU A 1 201 ? -10.626 -13.711 6.764 1.00 96.75 201 LEU A O 1
ATOM 1514 N N . ALA A 1 202 ? -9.828 -13.304 8.821 1.00 96.00 202 ALA A N 1
ATOM 1515 C CA . ALA A 1 202 ? -8.575 -14.019 8.613 1.00 96.00 202 ALA A CA 1
ATOM 1516 C C . ALA A 1 202 ? -7.956 -14.497 9.945 1.00 96.00 202 ALA A C 1
ATOM 1518 O O . ALA A 1 202 ? -7.019 -13.858 10.449 1.00 96.00 202 ALA A O 1
ATOM 1519 N N . PRO A 1 203 ? -8.387 -15.659 10.480 1.00 96.56 203 PRO A N 1
ATOM 1520 C CA . PRO A 1 203 ? -8.025 -16.108 11.832 1.00 96.56 203 PRO A CA 1
ATOM 1521 C C . PRO A 1 203 ? -6.524 -16.323 12.050 1.00 96.56 203 PRO A C 1
ATOM 1523 O O . PRO A 1 203 ? -6.008 -16.160 13.149 1.00 96.56 203 PRO A O 1
ATOM 1526 N N . ARG A 1 204 ? -5.791 -16.675 10.986 1.00 95.88 204 ARG A N 1
ATOM 1527 C CA . ARG A 1 204 ? -4.338 -16.930 11.023 1.00 95.88 204 ARG A CA 1
ATOM 1528 C C . ARG A 1 204 ? -3.498 -15.737 10.558 1.00 95.88 204 ARG A C 1
ATOM 1530 O O . ARG A 1 204 ? -2.297 -15.876 10.339 1.00 95.88 204 ARG A O 1
ATOM 1537 N N . SER A 1 205 ? -4.117 -14.576 10.340 1.00 94.31 205 SER A N 1
ATOM 1538 C CA . SER A 1 205 ? -3.414 -13.392 9.845 1.00 94.31 205 SER A CA 1
ATOM 1539 C C . SER A 1 205 ? -2.638 -12.665 10.942 1.00 94.31 205 SER A C 1
ATOM 1541 O O . SER A 1 205 ? -2.965 -12.730 12.127 1.00 94.31 205 SER A O 1
ATOM 1543 N N . GLY A 1 206 ? -1.637 -11.884 10.524 1.00 94.75 206 GLY A N 1
ATOM 1544 C CA . GLY A 1 206 ? -0.954 -10.948 11.415 1.00 94.75 206 GLY A CA 1
ATOM 1545 C C . GLY A 1 206 ? -1.899 -9.917 12.041 1.00 94.75 206 GLY A C 1
ATOM 1546 O O . GLY A 1 206 ? -1.676 -9.550 13.187 1.00 94.75 206 GLY A O 1
ATOM 1547 N N . ALA A 1 207 ? -2.971 -9.521 11.341 1.00 97.06 207 ALA A N 1
ATOM 1548 C CA . ALA A 1 207 ? -3.981 -8.596 11.858 1.00 97.06 207 ALA A CA 1
ATOM 1549 C C . ALA A 1 207 ? -4.718 -9.187 13.066 1.00 97.06 207 ALA A C 1
ATOM 1551 O O . ALA A 1 207 ? -4.806 -8.537 14.102 1.00 97.06 207 ALA A O 1
ATOM 1552 N N . CYS A 1 208 ? -5.177 -10.440 12.960 1.00 97.69 208 CYS A N 1
ATOM 1553 C CA . CYS A 1 208 ? -5.819 -11.132 14.077 1.00 97.69 208 CYS A CA 1
ATOM 1554 C C . CYS A 1 208 ? -4.858 -11.301 15.256 1.00 97.69 208 CYS A C 1
ATOM 1556 O O . CYS A 1 208 ? -5.187 -10.972 16.391 1.00 97.69 208 CYS A O 1
ATOM 1558 N N . LYS A 1 209 ? -3.621 -11.735 14.979 1.00 97.44 209 LYS A N 1
ATOM 1559 C CA . LYS A 1 209 ? -2.610 -11.878 16.027 1.00 97.44 209 LYS A CA 1
ATOM 1560 C C . LYS A 1 209 ? -2.292 -10.536 16.694 1.00 97.44 209 LYS A C 1
ATOM 1562 O O . LYS A 1 209 ? -2.043 -10.519 17.885 1.00 97.44 209 LYS A O 1
ATOM 1567 N N . ALA A 1 210 ? -2.258 -9.431 15.952 1.00 96.25 210 ALA A N 1
ATOM 1568 C CA . ALA A 1 210 ? -1.992 -8.102 16.502 1.00 96.25 210 ALA A CA 1
ATOM 1569 C C . ALA A 1 210 ? -3.164 -7.544 17.321 1.00 96.25 210 ALA A C 1
ATOM 1571 O O . ALA A 1 210 ? -2.938 -6.737 18.212 1.00 96.25 210 ALA A O 1
ATOM 1572 N N . ALA A 1 211 ? -4.395 -7.973 17.036 1.00 95.00 211 ALA A N 1
ATOM 1573 C CA . ALA A 1 211 ? -5.597 -7.504 17.715 1.00 95.00 211 ALA A CA 1
ATOM 1574 C C . ALA A 1 211 ? -5.663 -7.884 19.208 1.00 95.00 211 ALA A C 1
ATOM 1576 O O . ALA A 1 211 ? -6.348 -7.209 19.969 1.00 95.00 211 ALA A O 1
ATOM 1577 N N . TYR A 1 212 ? -4.943 -8.935 19.614 1.00 90.19 212 TYR A N 1
ATOM 1578 C CA . TYR A 1 212 ? -4.964 -9.491 20.975 1.00 90.19 212 TYR A CA 1
ATOM 1579 C C . TYR A 1 212 ? -3.560 -9.785 21.529 1.00 90.19 212 TYR A C 1
ATOM 1581 O O . TYR A 1 212 ? -3.389 -10.684 22.352 1.00 90.19 212 TYR A O 1
ATOM 1589 N N . ARG A 1 213 ? -2.548 -9.070 21.029 1.00 78.06 213 ARG A N 1
ATOM 1590 C CA . ARG A 1 213 ? -1.212 -9.008 21.638 1.00 78.06 213 ARG A CA 1
ATOM 1591 C C . ARG A 1 213 ? -1.160 -7.866 22.635 1.00 78.06 213 ARG A C 1
ATOM 1593 O O . ARG A 1 213 ? -0.472 -8.057 23.654 1.00 78.06 213 ARG A O 1
#

Foldseek 3Di:
DDDDDDDDPPDPPDDADPLLVVLLVVLCPDDPPRNVVLNCLVDPCLQPVPLLDQLLVLADADPDDADADLCCLVCVVVLSVVLVVLPLNSLVNNLVSLCDPPPSVVVNQSNLSSLSSSRNSHDLVSSLVNLCCLQPNHHRPPSRNPNSPDPVSLLSSLVVSLVVLQLSSLLSNLVCQCVVPPPGHRDNVSSVVSLVSSCVSPVPDPSNVVSVD

Sequence (213 aa):
MIRTALAALLLLLTPLSATAQDTLSWARNQPQPMRTVLLKIAKDPAFVATLRQCPASVYRASTTRYRSDKSCARKPNACLNRCLGGDQSSCFNLAHAMQTATPLEEESQFTYPLFMRACALGNANACVNAAATARNGSWRPGTRPAQATAAACQKKTYSEACARGAAWGCFMEGNIYRDGAPGTGRNSQRADALYRRACDLAPRSGACKAAYR

pLDDT: mean 91.27, std 12.79, range [42.5, 98.75]

Radius of gyration: 19.12 Å; chains: 1; bounding box: 39×57×62 Å